Protein AF-A0A7S4DZZ2-F1 (afdb_monomer)

Nearest PDB structures (foldseek):
  4fcc-assembly1_F  TM=1.351E-01  e=4.839E+00  Escherichia coli O157:H7
  5ijz-assembly1_K  TM=1.318E-01  e=8.058E+00  Corynebacterium glutamicum ATCC 13032
  5xvv-assembly1_C  TM=1.322E-01  e=9.550E+00  Aspergillus niger

Mean predicted aligned error: 7.04 Å

Secondary structure (DSSP, 8-state):
---SS---------S-GGGSTTTTTEEEEEEEEEE-SSS-EEEEEEEEEETTTTEEE-SSS-BB--SS--THHHH--HHHHHHH---TTS--HHHHS-S--PPP--HHHHHHHHHHHHHHHHHSS-TTB---HHHHHHHSS-B-TTHHHHHHHHHTSS-B--HHHIIIIIGGGHHHHHHHHHHHTTS--SEEE-SSB--B---HHHHHHHTGGGG-TTS-SSTT--GGGGHHHHHHHHHHHGGGG-

pLDDT: mean 86.59, std 14.05, range [38.47, 98.75]

Sequence (246 aa):
LIGLFPRSITGTLSNDRQDYPWGDELKMNVLDISLPGSIPTPFQEAALFHEDTKTLIVCDSVISVRDTPPAVVAAEPRGLLSIAGKLPKDLTEEESASVDKMAINTPQNRNLGWKKTALLALFLSPSAVSKDLGEYLEKGFVWSEGWQETFKAVSSQKVVVSPLVSELVFKPQREKVKEWAARVAQWPMRRIIGAHFSIAQANSKDFLRAFSFLDNVAQPSIPGTKKDDFEVLSFISKAAFGDKGQ

Structure (mmCIF, N/CA/C/O backbone):
data_AF-A0A7S4DZZ2-F1
#
_entry.id   AF-A0A7S4DZZ2-F1
#
loop_
_atom_site.group_PDB
_atom_site.id
_atom_site.type_symbol
_atom_site.label_atom_id
_atom_site.label_alt_id
_atom_site.label_comp_id
_atom_site.label_asym_id
_atom_site.label_entity_id
_atom_site.label_seq_id
_atom_site.pdbx_PDB_ins_code
_atom_site.Cartn_x
_atom_site.Cartn_y
_atom_site.Cartn_z
_atom_site.occupancy
_atom_site.B_iso_or_equiv
_atom_site.auth_seq_id
_atom_site.auth_comp_id
_atom_site.auth_asym_id
_atom_site.auth_atom_id
_atom_site.pdbx_PDB_model_num
ATOM 1 N N . LEU A 1 1 ? -29.520 7.862 -13.339 1.00 38.47 1 LEU A N 1
ATOM 2 C CA . LEU A 1 1 ? -29.536 9.177 -12.658 1.00 38.47 1 LEU A CA 1
ATOM 3 C C . LEU A 1 1 ? -28.594 9.118 -11.461 1.00 38.47 1 LEU A C 1
ATOM 5 O O . LEU A 1 1 ? -29.018 8.817 -10.356 1.00 38.47 1 LEU A O 1
ATOM 9 N N . ILE A 1 2 ? -27.304 9.341 -11.709 1.00 43.66 2 ILE A N 1
ATOM 10 C CA . ILE A 1 2 ? -26.304 9.630 -10.678 1.00 43.66 2 ILE A CA 1
ATOM 11 C C . ILE A 1 2 ? -26.037 11.135 -10.809 1.00 43.66 2 ILE A C 1
ATOM 13 O O . ILE A 1 2 ? -25.701 11.586 -11.899 1.00 43.66 2 ILE A O 1
ATOM 17 N N . GLY A 1 3 ? -26.240 11.906 -9.737 1.00 49.84 3 GLY A N 1
ATOM 18 C CA . GLY A 1 3 ? -25.558 13.196 -9.570 1.00 49.84 3 GLY A CA 1
ATOM 19 C C . GLY A 1 3 ? -26.203 14.489 -10.089 1.00 49.84 3 GLY A C 1
ATOM 20 O O . GLY A 1 3 ? -25.457 15.423 -10.344 1.00 49.84 3 GLY A O 1
ATOM 21 N N . LEU A 1 4 ? -27.532 14.616 -10.214 1.00 48.31 4 LEU A N 1
ATOM 22 C CA . LEU A 1 4 ? -28.137 15.918 -10.581 1.00 48.31 4 LEU A CA 1
ATOM 23 C C . LEU A 1 4 ? -28.442 16.853 -9.396 1.00 48.31 4 LEU A C 1
ATOM 25 O O . LEU A 1 4 ? -28.630 18.041 -9.613 1.00 48.31 4 LEU A O 1
ATOM 29 N N . PHE A 1 5 ? -28.398 16.360 -8.155 1.00 53.78 5 PHE A N 1
ATOM 30 C CA . PHE A 1 5 ? -28.383 17.182 -6.939 1.00 53.78 5 PHE A CA 1
ATOM 31 C C . PHE A 1 5 ? -27.651 16.395 -5.844 1.00 53.78 5 PHE A C 1
ATOM 33 O O . PHE A 1 5 ? -28.207 15.391 -5.385 1.00 53.78 5 PHE A O 1
ATOM 40 N N . PRO A 1 6 ? -26.421 16.754 -5.426 1.00 53.25 6 PRO A N 1
ATOM 41 C CA . PRO A 1 6 ? -25.838 16.128 -4.249 1.00 53.25 6 PRO A CA 1
ATOM 42 C C . PRO A 1 6 ? -26.739 16.483 -3.066 1.00 53.25 6 PRO A C 1
ATOM 44 O O . PRO A 1 6 ? -26.809 17.635 -2.641 1.00 53.25 6 PRO A O 1
ATOM 47 N N . ARG A 1 7 ? -27.489 15.503 -2.553 1.00 54.97 7 ARG A N 1
ATOM 48 C CA . ARG A 1 7 ? -28.069 15.645 -1.219 1.00 54.97 7 ARG A CA 1
ATOM 49 C C . ARG A 1 7 ? -26.884 15.798 -0.279 1.00 54.97 7 ARG A C 1
ATOM 51 O O . ARG A 1 7 ? -25.998 14.947 -0.295 1.00 54.97 7 ARG A O 1
ATOM 58 N N . SER A 1 8 ? -26.859 16.886 0.485 1.00 59.25 8 SER A N 1
ATOM 59 C CA . SER A 1 8 ? -25.906 17.025 1.580 1.00 59.25 8 SER A CA 1
ATOM 60 C C . SER A 1 8 ? -26.056 15.794 2.469 1.00 59.25 8 SER A C 1
ATOM 62 O O . SER A 1 8 ? -27.124 15.566 3.038 1.00 59.25 8 SER A O 1
ATOM 64 N N . ILE A 1 9 ? -25.025 14.955 2.508 1.00 63.69 9 ILE A N 1
ATOM 65 C CA . ILE A 1 9 ? -24.932 13.888 3.494 1.00 63.69 9 ILE A CA 1
ATOM 66 C C . ILE A 1 9 ? -24.376 14.572 4.739 1.00 63.69 9 ILE A C 1
ATOM 68 O O . ILE A 1 9 ? -23.202 14.929 4.786 1.00 63.69 9 ILE A O 1
ATOM 72 N N . THR A 1 10 ? -25.247 14.842 5.708 1.00 68.00 10 THR A N 1
ATOM 73 C CA . THR A 1 10 ? -24.878 15.431 6.999 1.00 68.00 10 THR A CA 1
ATOM 74 C C . THR A 1 10 ? -24.754 14.336 8.050 1.00 68.00 10 THR A C 1
ATOM 76 O O . THR A 1 10 ? -25.655 13.505 8.161 1.00 68.00 10 THR A O 1
ATOM 79 N N . GLY A 1 11 ? -23.690 14.376 8.851 1.00 70.56 11 GLY A N 1
ATOM 80 C CA . GLY A 1 11 ? -23.465 13.461 9.973 1.00 70.56 11 GLY A CA 1
ATOM 81 C C . GLY A 1 11 ? -22.058 12.866 9.958 1.00 70.56 11 GLY A C 1
ATOM 82 O O . GLY A 1 11 ? -21.498 12.615 8.895 1.00 70.56 11 GLY A O 1
ATOM 83 N N . THR A 1 12 ? -21.499 12.644 11.145 1.00 75.00 12 THR A N 1
ATOM 84 C CA . THR A 1 12 ? -20.231 11.933 11.345 1.00 75.00 12 THR A CA 1
ATOM 85 C C . THR A 1 12 ? -20.549 10.633 12.066 1.00 75.00 12 THR A C 1
ATOM 87 O O . THR A 1 12 ? -21.218 10.666 13.095 1.00 75.00 12 THR A O 1
ATOM 90 N N . LEU A 1 13 ? -20.085 9.501 11.538 1.00 78.38 13 LEU A N 1
ATOM 91 C CA . LEU A 1 13 ? -20.171 8.225 12.245 1.00 78.38 13 LEU A CA 1
ATOM 92 C C . LEU A 1 13 ? -19.065 8.179 13.300 1.00 78.38 13 LEU A C 1
ATOM 94 O O . LEU A 1 13 ? -17.896 8.379 12.961 1.00 78.38 13 LEU A O 1
ATOM 98 N N . SER A 1 14 ? -19.408 7.923 14.562 1.00 82.44 14 SER A N 1
ATOM 99 C CA . SER A 1 14 ? -18.387 7.656 15.572 1.00 82.44 14 SER A CA 1
ATOM 100 C C . SER A 1 14 ? -17.937 6.190 15.520 1.00 82.44 14 SER A C 1
ATOM 102 O O . SER A 1 14 ? -18.406 5.379 14.719 1.00 82.44 14 SER A O 1
ATOM 104 N N . ASN A 1 15 ? -16.993 5.834 16.391 1.00 83.00 15 ASN A N 1
ATOM 105 C CA . ASN A 1 15 ? -16.593 4.442 16.583 1.00 83.00 15 ASN A CA 1
ATOM 106 C C . ASN A 1 15 ? -17.629 3.628 17.390 1.00 83.00 15 ASN A C 1
ATOM 108 O O . ASN A 1 15 ? -17.395 2.443 17.638 1.00 83.00 15 ASN A O 1
ATOM 112 N N . ASP A 1 16 ? -18.750 4.231 17.803 1.00 84.31 16 ASP A N 1
ATOM 113 C CA . ASP A 1 16 ? -19.874 3.530 18.421 1.00 84.31 16 ASP A CA 1
ATOM 114 C C . ASP A 1 16 ? -20.667 2.748 17.368 1.00 84.31 16 ASP A C 1
ATOM 116 O O . ASP A 1 16 ? -21.072 3.275 16.336 1.00 84.31 16 ASP A O 1
ATOM 120 N N . ARG A 1 17 ? -20.910 1.467 17.647 1.00 83.62 17 ARG A N 1
ATOM 121 C CA . ARG A 1 17 ? -21.698 0.576 16.789 1.00 83.62 17 ARG A CA 1
ATOM 122 C C . ARG A 1 17 ? -23.142 1.016 16.615 1.00 83.62 17 ARG A C 1
ATOM 124 O O . ARG A 1 17 ? -23.740 0.671 15.603 1.00 83.62 17 ARG A O 1
ATOM 131 N N . GLN A 1 18 ? -23.689 1.754 17.576 1.00 85.25 18 GLN A N 1
ATOM 132 C CA . GLN A 1 18 ? -25.065 2.242 17.510 1.00 85.25 18 GLN A CA 1
ATOM 133 C C . GLN A 1 18 ? -25.245 3.362 16.476 1.00 85.25 18 GLN A C 1
ATOM 135 O O . GLN A 1 18 ? -26.370 3.623 16.056 1.00 85.25 18 GLN A O 1
ATOM 140 N N . ASP A 1 19 ? -24.152 3.979 16.015 1.00 83.75 19 ASP A N 1
ATOM 141 C CA . ASP A 1 19 ? -24.210 5.098 15.072 1.00 83.75 19 ASP A CA 1
ATOM 142 C C . ASP A 1 19 ? -24.437 4.665 13.620 1.00 83.75 19 ASP A C 1
ATOM 144 O O . ASP A 1 19 ? -24.713 5.511 12.767 1.00 83.75 19 ASP A O 1
ATOM 148 N N . TYR A 1 20 ? -24.313 3.372 13.301 1.00 84.56 20 TYR A N 1
ATOM 149 C CA . TYR A 1 20 ? -24.440 2.883 11.931 1.00 84.56 20 TYR A CA 1
ATOM 150 C C . TYR A 1 20 ? -25.390 1.686 11.804 1.00 84.56 20 TYR A C 1
ATOM 152 O O . TYR A 1 20 ? -25.341 0.758 12.610 1.00 84.56 20 TYR A O 1
ATOM 160 N N . PRO A 1 21 ? -26.225 1.646 10.743 1.00 86.75 21 PRO A N 1
ATOM 161 C CA . PRO A 1 21 ? -27.274 0.634 10.589 1.00 86.75 21 PRO A CA 1
ATOM 162 C C . PRO A 1 21 ? -26.737 -0.787 10.342 1.00 86.75 21 PRO A C 1
ATOM 164 O O . PRO A 1 21 ? -27.511 -1.733 10.320 1.00 86.75 21 PRO A O 1
ATOM 167 N N . TRP A 1 22 ? -25.422 -0.940 10.161 1.00 89.88 22 TRP A N 1
ATOM 168 C CA . TRP A 1 22 ? -24.712 -2.216 10.009 1.00 89.88 22 TRP A CA 1
ATOM 169 C C . TRP A 1 22 ? -23.886 -2.601 11.256 1.00 89.88 22 TRP A C 1
ATOM 171 O O . TRP A 1 22 ? -22.957 -3.406 11.159 1.00 89.88 22 TRP A O 1
ATOM 181 N N . GLY A 1 23 ? -24.189 -2.011 12.422 1.00 90.44 23 GLY A N 1
ATOM 182 C CA . GLY A 1 23 ? -23.476 -2.207 13.696 1.00 90.44 23 GLY A CA 1
ATOM 183 C C . GLY A 1 23 ? -23.391 -3.649 14.187 1.00 90.44 23 GLY A C 1
ATOM 184 O O . GLY A 1 23 ? -22.397 -4.034 14.815 1.00 90.44 23 GLY A O 1
ATOM 185 N N . ASP A 1 24 ? -24.404 -4.443 13.845 1.00 90.19 24 ASP A N 1
ATOM 186 C CA . ASP A 1 24 ? -24.507 -5.853 14.217 1.00 90.19 24 ASP A CA 1
ATOM 187 C C . ASP A 1 24 ? -23.584 -6.758 13.379 1.00 90.19 24 ASP A C 1
ATOM 189 O O . ASP A 1 24 ? -23.159 -7.809 13.852 1.00 90.19 24 ASP A O 1
ATOM 193 N N . GLU A 1 25 ? -23.208 -6.338 12.164 1.00 91.69 25 GLU A N 1
ATOM 194 C CA . GLU A 1 25 ? -22.427 -7.156 11.217 1.00 91.69 25 GLU A CA 1
ATOM 195 C C . GLU A 1 25 ? -20.960 -6.712 11.104 1.00 91.69 25 GLU A C 1
ATOM 197 O O . GLU A 1 25 ? -20.032 -7.529 11.010 1.00 91.69 25 GLU A O 1
ATOM 202 N N . LEU A 1 26 ? -20.729 -5.398 11.108 1.00 94.00 26 LEU A N 1
ATOM 203 C CA . LEU A 1 26 ? -19.421 -4.791 10.891 1.00 94.00 26 LEU A CA 1
ATOM 204 C C . LEU A 1 26 ? -18.971 -4.074 12.168 1.00 94.00 26 LEU A C 1
ATOM 206 O O . LEU A 1 26 ? -19.728 -3.323 12.773 1.00 94.00 26 LEU A O 1
ATOM 210 N N . LYS A 1 27 ? -17.725 -4.270 12.618 1.00 94.75 27 LYS A N 1
ATOM 211 C CA . LYS A 1 27 ? -17.089 -3.275 13.510 1.00 94.75 27 LYS A CA 1
ATOM 212 C C . LYS A 1 27 ? -16.447 -2.187 12.666 1.00 94.75 27 LYS A C 1
ATOM 214 O O . LYS A 1 27 ? -15.997 -2.469 11.560 1.00 94.75 27 LYS A O 1
ATOM 219 N N . MET A 1 28 ? -16.321 -0.993 13.230 1.00 94.88 28 MET A N 1
ATOM 220 C CA . MET A 1 28 ? -15.579 0.107 12.631 1.00 94.88 28 MET A CA 1
ATOM 221 C C . MET A 1 28 ? -14.561 0.687 13.616 1.00 94.88 28 MET A C 1
ATOM 223 O O . MET A 1 28 ? -14.808 0.751 14.821 1.00 94.88 28 MET A O 1
ATOM 227 N N . ASN A 1 29 ? -13.410 1.112 13.100 1.00 94.88 29 ASN A N 1
ATOM 228 C CA . ASN A 1 29 ? -12.490 1.990 13.809 1.00 94.88 29 ASN A CA 1
ATOM 229 C C . ASN A 1 29 ? -11.881 3.001 12.835 1.00 94.88 29 ASN A C 1
ATOM 231 O O . ASN A 1 29 ? -11.179 2.618 11.896 1.00 94.88 29 ASN A O 1
ATOM 235 N N . VAL A 1 30 ? -12.132 4.282 13.072 1.00 94.00 30 VAL A N 1
ATOM 236 C CA . VAL A 1 30 ? -11.615 5.381 12.257 1.00 94.00 30 VAL A CA 1
ATOM 237 C C . VAL A 1 30 ? -10.327 5.928 12.871 1.00 94.00 30 VAL A C 1
ATOM 239 O O . VAL A 1 30 ? -10.265 6.226 14.067 1.00 94.00 30 VAL A O 1
ATOM 242 N N . LEU A 1 31 ? -9.296 6.049 12.041 1.00 95.25 31 LEU A N 1
ATOM 243 C CA . LEU A 1 31 ? -8.125 6.877 12.284 1.00 95.25 31 LEU A CA 1
ATOM 244 C C . LEU A 1 31 ? -8.446 8.276 11.773 1.00 95.25 31 LEU A C 1
ATOM 246 O O . LEU A 1 31 ? -8.682 8.448 10.582 1.00 95.25 31 LEU A O 1
ATOM 250 N N . ASP A 1 32 ? -8.415 9.257 12.666 1.00 92.88 32 ASP A N 1
ATOM 251 C CA . ASP A 1 32 ? -8.542 10.669 12.317 1.00 92.88 32 ASP A CA 1
ATOM 252 C C . ASP A 1 32 ? -7.269 11.401 12.746 1.00 92.88 32 ASP A C 1
ATOM 254 O O . ASP A 1 32 ? -6.898 11.424 13.929 1.00 92.88 32 ASP A O 1
ATOM 258 N N . ILE A 1 33 ? -6.550 11.935 11.763 1.00 92.69 33 ILE A N 1
ATOM 259 C CA . ILE A 1 33 ? -5.299 12.656 11.967 1.00 92.69 33 ILE A CA 1
ATOM 260 C C . ILE A 1 33 ? -5.282 13.930 11.128 1.00 92.69 33 ILE A C 1
ATOM 262 O O . ILE A 1 33 ? -5.864 14.018 10.052 1.00 92.69 33 ILE A O 1
ATOM 266 N N . SER A 1 34 ? -4.555 14.933 11.609 1.00 91.31 34 SER A N 1
ATOM 267 C CA . SER A 1 34 ? -4.292 16.157 10.855 1.00 91.31 34 SER A CA 1
ATOM 268 C C . SER A 1 34 ? -2.826 16.174 10.471 1.00 91.31 34 SER A C 1
ATOM 270 O O . SER A 1 34 ? -1.958 16.208 11.345 1.00 91.31 34 SER A O 1
ATOM 272 N N . LEU A 1 35 ? -2.537 16.114 9.177 1.00 87.12 35 LEU A N 1
ATOM 273 C CA . LEU A 1 35 ? -1.169 16.182 8.688 1.00 87.12 35 LEU A CA 1
ATOM 274 C C . LEU A 1 35 ? -0.558 17.545 9.049 1.00 87.12 35 LEU A C 1
ATOM 276 O O . LEU A 1 35 ? -1.266 18.560 9.003 1.00 87.12 35 LEU A O 1
ATOM 280 N N . PRO A 1 36 ? 0.723 17.576 9.463 1.00 80.25 36 PRO A N 1
ATOM 281 C CA . PRO A 1 36 ? 1.408 18.826 9.773 1.00 80.25 36 PRO A CA 1
ATOM 282 C C . PRO A 1 36 ? 1.553 19.704 8.517 1.00 80.25 36 PRO A C 1
ATOM 284 O O . PRO A 1 36 ? 1.197 19.299 7.418 1.00 80.25 36 PRO A O 1
ATOM 287 N N . GLY A 1 37 ? 2.064 20.924 8.673 1.00 76.00 37 GLY A N 1
ATOM 288 C CA . GLY A 1 37 ? 2.264 21.873 7.572 1.00 76.00 37 GLY A CA 1
ATOM 289 C C . GLY A 1 37 ? 1.666 23.245 7.874 1.00 76.00 37 GLY A C 1
ATOM 290 O O . GLY A 1 37 ? 1.097 23.465 8.944 1.00 76.00 37 GLY A O 1
ATOM 291 N N . SER A 1 38 ? 1.814 24.185 6.937 1.00 70.44 38 SER A N 1
ATOM 292 C CA . SER A 1 38 ? 1.268 25.545 7.078 1.00 70.44 38 SER A CA 1
ATOM 293 C C . SER A 1 38 ? -0.262 25.566 7.118 1.00 70.44 38 SER A C 1
ATOM 295 O O . SER A 1 38 ? -0.842 26.455 7.735 1.00 70.44 38 SER A O 1
ATOM 297 N N . ILE A 1 39 ? -0.907 24.581 6.487 1.00 70.00 39 ILE A N 1
ATOM 298 C CA . ILE A 1 39 ? -2.353 24.365 6.530 1.00 70.00 39 ILE A CA 1
ATOM 299 C C . ILE A 1 39 ? -2.583 22.914 6.973 1.00 70.00 39 ILE A C 1
ATOM 301 O O . ILE A 1 39 ? -2.258 22.000 6.209 1.00 70.00 39 ILE A O 1
ATOM 305 N N . PRO A 1 40 ? -3.115 22.679 8.188 1.00 76.31 40 PRO A N 1
ATOM 306 C CA . PRO A 1 40 ? -3.454 21.337 8.640 1.00 76.31 40 PRO A CA 1
ATOM 307 C C . PRO A 1 40 ? -4.417 20.669 7.661 1.00 76.31 40 PRO A C 1
ATOM 309 O O . PRO A 1 40 ? -5.507 21.182 7.405 1.00 76.31 40 PRO A O 1
ATOM 312 N N . THR A 1 41 ? -4.007 19.529 7.109 1.00 82.81 41 THR A N 1
ATOM 313 C CA . THR A 1 41 ? -4.816 18.775 6.145 1.00 82.81 41 THR A CA 1
ATOM 314 C C . THR A 1 41 ? -5.364 17.528 6.831 1.00 82.81 41 THR A C 1
ATOM 316 O O . THR A 1 41 ? -4.568 16.726 7.326 1.00 82.81 41 THR A O 1
ATOM 319 N N . PRO A 1 42 ? -6.692 17.350 6.926 1.00 88.81 42 PRO A N 1
ATOM 320 C CA . PRO A 1 42 ? -7.259 16.155 7.532 1.00 88.81 42 PRO A CA 1
ATOM 321 C C . PRO A 1 42 ? -6.968 14.928 6.664 1.00 88.81 42 PRO A C 1
ATOM 323 O O . PRO A 1 42 ? -7.068 14.978 5.438 1.00 88.81 42 PRO A O 1
ATOM 326 N N . PHE A 1 43 ? -6.637 13.821 7.317 1.00 91.94 43 PHE A N 1
ATOM 327 C CA . PHE A 1 43 ? -6.586 12.497 6.717 1.00 91.94 43 PHE A CA 1
ATOM 328 C C . PHE A 1 43 ? -7.398 11.544 7.589 1.00 91.94 43 PHE A C 1
ATOM 330 O O . PHE A 1 43 ? -7.234 11.512 8.813 1.00 91.94 43 PHE A O 1
ATOM 337 N N . GLN A 1 44 ? -8.256 10.758 6.946 1.00 92.88 44 GLN A N 1
ATOM 338 C CA . GLN A 1 44 ? -9.088 9.769 7.611 1.00 92.88 44 GLN A CA 1
ATOM 339 C C . GLN A 1 44 ? -8.922 8.405 6.951 1.00 92.88 44 GLN A C 1
ATOM 341 O O . GLN A 1 44 ? -8.932 8.289 5.729 1.00 92.88 44 GLN A O 1
ATOM 346 N N . GLU A 1 45 ? -8.814 7.373 7.779 1.00 94.69 45 GLU A N 1
ATOM 347 C CA . GLU A 1 45 ? -8.798 5.974 7.356 1.00 94.69 45 GLU A CA 1
ATOM 348 C C . GLU A 1 45 ? -9.830 5.212 8.184 1.00 94.69 45 GLU A C 1
ATOM 350 O O . GLU A 1 45 ? -9.815 5.265 9.414 1.00 94.69 45 GLU A O 1
ATOM 355 N N . ALA A 1 46 ? -10.712 4.471 7.519 1.00 94.00 46 ALA A N 1
ATOM 356 C CA . ALA A 1 46 ? -11.686 3.619 8.183 1.00 94.00 46 ALA A CA 1
ATOM 357 C C . ALA A 1 46 ? -11.274 2.151 8.052 1.00 94.00 46 ALA A C 1
ATOM 359 O O . ALA A 1 46 ? -11.133 1.628 6.948 1.00 94.00 46 ALA A O 1
ATOM 360 N N . ALA A 1 47 ? -11.137 1.470 9.187 1.00 97.00 47 ALA A N 1
ATOM 361 C CA . ALA A 1 47 ? -11.055 0.020 9.234 1.00 97.00 47 ALA A CA 1
ATOM 362 C C . ALA A 1 47 ? -12.438 -0.551 9.554 1.00 97.00 47 ALA A C 1
ATOM 364 O O . ALA A 1 47 ? -13.003 -0.257 10.609 1.00 97.00 47 ALA A O 1
ATOM 365 N N . LEU A 1 48 ? -12.961 -1.388 8.664 1.00 97.06 48 LEU A N 1
ATOM 366 C CA . LEU A 1 48 ? -14.209 -2.122 8.841 1.00 97.06 48 LEU A CA 1
ATOM 367 C C . LEU A 1 48 ? -13.906 -3.608 9.012 1.00 97.06 48 LEU A C 1
ATOM 369 O O . LEU A 1 48 ? -13.111 -4.176 8.269 1.00 97.06 48 LEU A O 1
ATOM 373 N N . PHE A 1 49 ? -14.546 -4.269 9.967 1.00 97.69 49 PHE A N 1
ATOM 374 C CA . PHE A 1 49 ? -14.339 -5.692 10.210 1.00 97.69 49 PHE A CA 1
ATOM 375 C C . PHE A 1 49 ? -15.640 -6.462 10.168 1.00 97.69 49 PHE A C 1
ATOM 377 O O . PHE A 1 49 ? -16.478 -6.321 11.055 1.00 97.69 49 PHE A O 1
ATOM 384 N N . HIS A 1 50 ? -15.756 -7.325 9.166 1.00 97.75 50 HIS A N 1
ATOM 385 C CA . HIS A 1 50 ? -16.862 -8.257 9.039 1.00 97.75 50 HIS A CA 1
ATOM 386 C C . HIS A 1 50 ? -16.616 -9.483 9.913 1.00 97.75 50 HIS A C 1
ATOM 388 O O . HIS A 1 50 ? -15.651 -10.234 9.69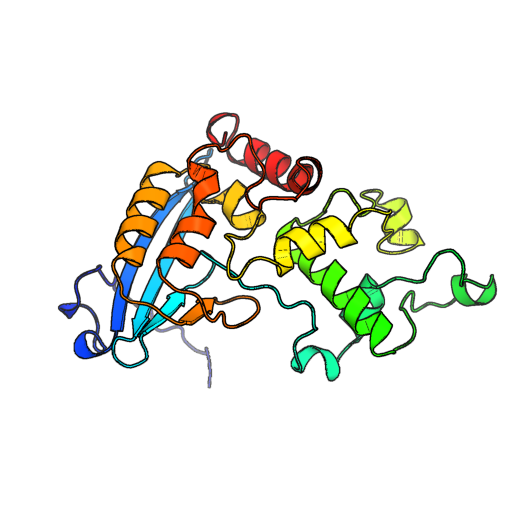7 1.00 97.75 50 HIS A O 1
ATOM 394 N N . GLU A 1 51 ? -17.470 -9.664 10.922 1.00 95.12 51 GLU A N 1
ATOM 395 C CA . GLU A 1 51 ? -17.246 -10.647 11.976 1.00 95.12 51 GLU A CA 1
ATOM 396 C C . GLU A 1 51 ? -17.314 -12.086 11.471 1.00 95.12 51 GLU A C 1
ATOM 398 O O . GLU A 1 51 ? -16.432 -12.879 11.809 1.00 95.12 51 GLU A O 1
ATOM 403 N N . ASP A 1 52 ? -18.296 -12.424 10.641 1.00 96.44 52 ASP A N 1
ATOM 404 C CA . ASP A 1 52 ? -18.540 -13.807 10.222 1.00 96.44 52 ASP A CA 1
ATOM 405 C C . ASP A 1 52 ? -17.429 -14.332 9.320 1.00 96.44 52 ASP A C 1
ATOM 407 O O . ASP A 1 52 ? -16.871 -15.410 9.540 1.00 96.44 52 ASP A O 1
ATOM 411 N N . THR A 1 53 ? -17.018 -13.525 8.339 1.00 97.44 53 THR A N 1
ATOM 412 C CA . THR A 1 53 ? -15.945 -13.905 7.408 1.00 97.44 53 THR A CA 1
ATOM 413 C C . THR A 1 53 ? -14.556 -13.546 7.922 1.00 97.44 53 THR A C 1
ATOM 415 O O . THR A 1 53 ? -13.575 -13.726 7.194 1.00 97.44 53 THR A O 1
ATOM 418 N N . LYS A 1 54 ? -14.447 -12.984 9.135 1.00 98.19 54 LYS A N 1
ATOM 419 C CA . LYS A 1 54 ? -13.183 -12.540 9.745 1.00 98.19 54 LYS A CA 1
ATOM 420 C C . LYS A 1 54 ? -12.352 -11.682 8.783 1.00 98.19 54 LYS A C 1
ATOM 422 O O . LYS A 1 54 ? -11.153 -11.910 8.598 1.00 98.19 54 LYS A O 1
ATOM 427 N N . THR A 1 55 ? -13.013 -10.751 8.100 1.00 98.62 55 THR A N 1
ATOM 428 C CA . THR A 1 55 ? -12.415 -9.955 7.021 1.00 98.62 55 THR A CA 1
ATOM 429 C C . THR A 1 55 ? -12.262 -8.512 7.457 1.00 98.62 55 THR A C 1
ATOM 431 O O . THR A 1 55 ? -13.248 -7.867 7.794 1.00 98.62 55 THR A O 1
ATOM 434 N N . LEU A 1 56 ? -11.025 -8.026 7.426 1.00 98.75 56 LEU A N 1
ATOM 435 C CA . LEU A 1 56 ? -10.715 -6.612 7.549 1.00 98.75 56 LEU A CA 1
ATOM 436 C C . LEU A 1 56 ? -10.836 -5.960 6.166 1.00 9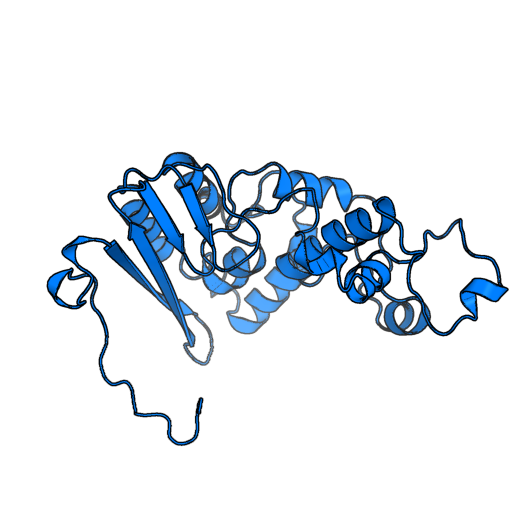8.75 56 LEU A C 1
ATOM 438 O O . LEU A 1 56 ? -10.277 -6.465 5.192 1.00 98.75 56 LEU A O 1
ATOM 442 N N . ILE A 1 57 ? -11.553 -4.850 6.097 1.00 98.44 57 ILE A N 1
ATOM 443 C CA . ILE A 1 57 ? -11.662 -3.973 4.938 1.00 98.44 57 ILE A CA 1
ATOM 444 C C . ILE A 1 57 ? -11.072 -2.629 5.357 1.00 98.44 57 ILE A C 1
ATOM 446 O O . ILE A 1 57 ? -11.424 -2.096 6.408 1.00 98.44 57 ILE A O 1
ATOM 450 N N . VAL A 1 58 ? -10.151 -2.120 4.559 1.00 97.62 58 VAL A N 1
ATOM 451 C CA . VAL A 1 58 ? -9.420 -0.873 4.789 1.00 97.62 58 VAL A CA 1
ATOM 452 C C . VAL A 1 58 ? -9.345 -0.093 3.485 1.00 97.62 58 VAL A C 1
ATOM 454 O O . VAL A 1 58 ? -9.515 -0.676 2.411 1.00 97.62 58 VAL A O 1
ATOM 457 N N . CYS A 1 59 ? -9.092 1.209 3.567 1.00 92.31 59 CYS A N 1
ATOM 458 C CA . CYS A 1 59 ? -8.867 2.015 2.375 1.00 92.31 59 CYS A CA 1
ATOM 459 C C . CYS A 1 59 ? -7.391 1.906 1.983 1.00 92.31 59 CYS A C 1
ATOM 461 O O . CYS A 1 59 ? -7.009 0.976 1.263 1.00 92.31 59 CYS A O 1
ATOM 463 N N . ASP A 1 60 ? -6.554 2.780 2.538 1.00 91.56 60 ASP A N 1
ATOM 464 C CA . ASP A 1 60 ? -5.183 2.995 2.072 1.00 91.56 60 ASP A CA 1
ATOM 465 C C . ASP A 1 60 ? -4.136 2.517 3.083 1.00 91.56 60 ASP A C 1
ATOM 467 O O . ASP A 1 60 ? -2.935 2.523 2.794 1.00 91.56 60 ASP A O 1
ATOM 471 N N . SER A 1 61 ? -4.573 2.078 4.269 1.00 95.94 61 SER A N 1
ATOM 472 C CA . SER A 1 61 ? -3.659 1.723 5.354 1.00 95.94 61 SER A CA 1
ATOM 473 C C . SER A 1 61 ? -2.740 0.559 5.023 1.00 95.94 61 SER A C 1
ATOM 475 O O . SER A 1 61 ? -1.565 0.621 5.367 1.00 95.94 61 SER A O 1
ATOM 477 N N . VAL A 1 62 ? -3.227 -0.484 4.347 1.00 98.06 62 VAL A N 1
ATOM 478 C CA . VAL A 1 62 ? -2.380 -1.576 3.861 1.00 98.06 62 VAL A CA 1
ATOM 479 C C . VAL A 1 62 ? -2.800 -2.060 2.480 1.00 98.06 62 VAL A C 1
ATOM 481 O O . VAL A 1 62 ? -3.971 -2.050 2.111 1.00 98.06 62 VAL A O 1
ATOM 484 N N . ILE A 1 63 ? -1.821 -2.560 1.736 1.00 97.81 63 ILE A N 1
ATOM 485 C CA . ILE A 1 63 ? -1.973 -3.094 0.384 1.00 97.81 63 ILE A CA 1
ATOM 486 C C . ILE A 1 63 ? -1.326 -4.475 0.269 1.00 97.81 63 ILE A C 1
ATOM 488 O O . ILE A 1 63 ? -0.438 -4.829 1.045 1.00 97.81 63 ILE A O 1
ATOM 492 N N . SER A 1 64 ? -1.734 -5.243 -0.743 1.00 97.44 64 SER A N 1
ATOM 493 C CA . SER A 1 64 ? -1.120 -6.529 -1.092 1.00 97.44 64 SER A CA 1
ATOM 494 C C . SER A 1 64 ? -0.825 -6.595 -2.583 1.00 97.44 64 SER A C 1
ATOM 496 O O . SER A 1 64 ? -1.731 -6.734 -3.409 1.00 97.44 64 SER A O 1
ATOM 498 N N . VAL A 1 65 ? 0.454 -6.477 -2.935 1.00 96.81 65 VAL A N 1
ATOM 499 C CA . VAL A 1 65 ? 0.911 -6.450 -4.328 1.00 96.81 65 VAL A CA 1
ATOM 500 C C . VAL A 1 65 ? 1.188 -7.873 -4.801 1.00 96.81 65 VAL A C 1
ATOM 502 O O . VAL A 1 65 ? 2.022 -8.578 -4.239 1.00 96.81 65 VAL A O 1
ATOM 505 N N . ARG A 1 66 ? 0.496 -8.305 -5.858 1.00 94.44 66 ARG A N 1
ATOM 506 C CA . ARG A 1 66 ? 0.733 -9.607 -6.496 1.00 94.44 66 ARG A CA 1
ATOM 5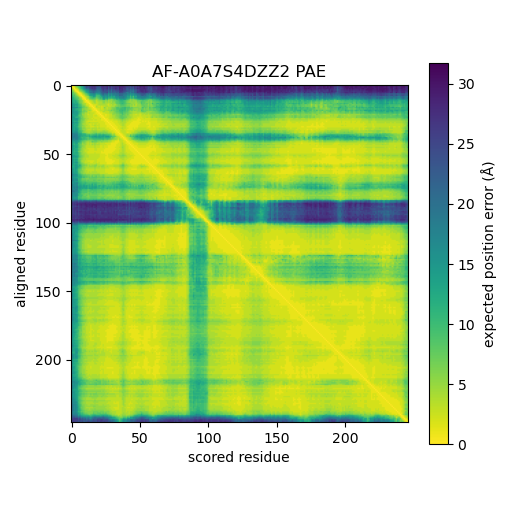07 C C . ARG A 1 66 ? 1.819 -9.495 -7.558 1.00 94.44 66 ARG A C 1
ATOM 509 O O . ARG A 1 66 ? 1.947 -8.474 -8.225 1.00 94.44 66 ARG A O 1
ATOM 516 N N . ASP A 1 67 ? 2.553 -10.585 -7.760 1.00 93.19 67 ASP A N 1
ATOM 517 C CA . ASP A 1 67 ? 3.576 -10.693 -8.810 1.00 93.19 67 ASP A CA 1
ATOM 518 C C . ASP A 1 67 ? 2.974 -10.733 -10.231 1.00 93.19 67 ASP A C 1
ATOM 520 O O . ASP A 1 67 ? 3.658 -10.504 -11.231 1.00 93.19 67 ASP A O 1
ATOM 524 N N . THR A 1 68 ? 1.670 -10.998 -10.332 1.00 91.75 68 THR A N 1
ATOM 525 C CA . THR A 1 68 ? 0.918 -11.053 -11.585 1.00 91.75 68 THR A CA 1
ATOM 526 C C . THR A 1 68 ? -0.023 -9.855 -11.741 1.00 91.75 68 THR A C 1
ATOM 528 O O . THR A 1 68 ? -0.614 -9.410 -10.752 1.00 91.75 68 THR A O 1
ATOM 531 N N . PRO A 1 69 ? -0.198 -9.340 -12.975 1.00 92.00 69 PRO A N 1
ATOM 532 C CA . PRO A 1 69 ? -1.175 -8.292 -13.247 1.00 92.00 69 PRO A CA 1
ATOM 533 C C . PRO A 1 69 ? -2.605 -8.753 -12.927 1.00 92.00 69 PRO A C 1
ATOM 535 O O . PRO A 1 69 ? -2.920 -9.932 -13.122 1.00 92.00 69 PRO A O 1
ATOM 538 N N . PRO A 1 70 ? -3.501 -7.841 -12.503 1.00 89.25 70 PRO A N 1
ATOM 539 C CA . PRO A 1 70 ? -4.914 -8.165 -12.344 1.00 89.25 70 PRO A CA 1
ATOM 540 C C . PRO A 1 70 ? -5.565 -8.506 -13.694 1.00 89.25 70 PRO A C 1
ATOM 542 O O . PRO A 1 70 ? -5.114 -8.078 -14.751 1.00 89.25 70 PRO A O 1
ATOM 545 N N . ALA A 1 71 ? -6.670 -9.251 -13.689 1.00 87.94 71 ALA A N 1
ATOM 546 C CA . ALA A 1 71 ? -7.323 -9.655 -14.939 1.00 87.94 71 ALA A CA 1
ATOM 547 C C . ALA A 1 71 ? -7.821 -8.457 -15.778 1.00 87.94 71 AL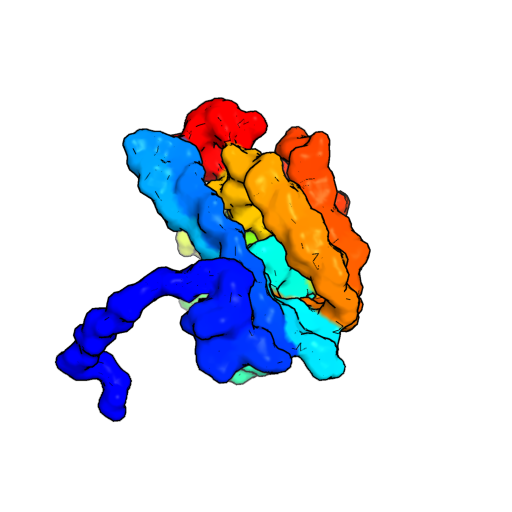A A C 1
ATOM 549 O O . ALA A 1 71 ? -7.797 -8.515 -17.003 1.00 87.94 71 ALA A O 1
ATOM 550 N N . VAL A 1 72 ? -8.216 -7.351 -15.132 1.00 84.31 72 VA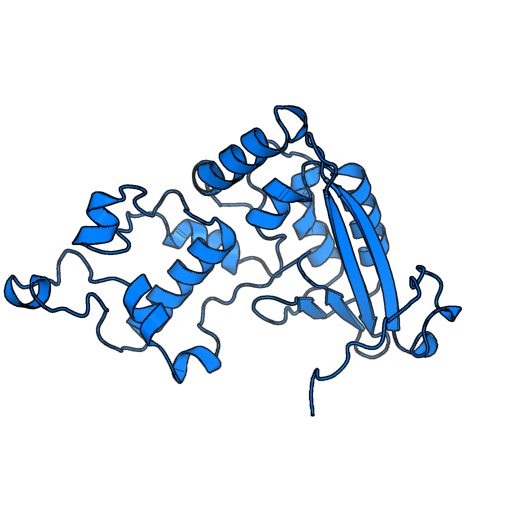L A N 1
ATOM 551 C CA . VAL A 1 72 ? -8.771 -6.165 -15.811 1.00 84.31 72 VAL A CA 1
ATOM 552 C C . VAL A 1 72 ? -7.788 -5.509 -16.788 1.00 84.31 72 VAL A C 1
ATOM 554 O O . VAL A 1 72 ? -8.194 -5.051 -17.851 1.00 84.31 72 VAL A O 1
ATOM 557 N N . VAL A 1 73 ? -6.483 -5.533 -16.494 1.00 83.06 73 VAL A N 1
ATOM 558 C CA . VAL A 1 73 ? -5.458 -4.945 -17.379 1.00 83.06 73 VAL A CA 1
ATOM 559 C C . VAL A 1 73 ? -5.125 -5.840 -18.577 1.00 83.06 73 VAL A C 1
ATOM 561 O O . VAL A 1 73 ? -4.385 -5.425 -19.465 1.00 83.06 73 VAL A O 1
ATOM 564 N N . ALA A 1 74 ? -5.664 -7.064 -18.634 1.00 81.38 74 ALA A N 1
ATOM 565 C CA . ALA A 1 74 ? -5.540 -7.913 -19.816 1.00 81.38 74 ALA A CA 1
ATOM 566 C C . ALA A 1 74 ? -6.422 -7.423 -20.977 1.00 81.38 74 ALA A C 1
ATOM 568 O O . ALA A 1 74 ? -6.042 -7.622 -22.128 1.00 81.38 74 ALA A O 1
ATOM 569 N N . ALA A 1 75 ? -7.559 -6.780 -20.680 1.00 84.56 75 ALA A N 1
ATOM 570 C CA . ALA A 1 75 ? -8.457 -6.230 -21.695 1.00 84.56 75 ALA A CA 1
ATOM 571 C C . ALA A 1 75 ? -7.854 -4.994 -22.386 1.00 84.56 75 ALA A C 1
ATOM 573 O O . ALA A 1 75 ? -7.950 -4.870 -23.600 1.00 84.56 75 ALA A O 1
ATOM 574 N N . GLU A 1 76 ? -7.170 -4.130 -21.628 1.00 87.00 76 GLU A N 1
ATOM 575 C CA . GLU A 1 76 ? -6.557 -2.890 -22.123 1.00 87.00 76 GLU A CA 1
ATOM 576 C C . GLU A 1 76 ? -5.099 -2.759 -21.632 1.00 87.00 76 GLU A C 1
ATOM 578 O O . GLU A 1 76 ? -4.817 -2.064 -20.652 1.00 87.00 76 GLU A O 1
ATOM 583 N N . PRO A 1 77 ? -4.132 -3.432 -22.288 1.00 87.88 77 PRO A N 1
ATOM 584 C CA . PRO A 1 77 ? -2.755 -3.516 -21.799 1.00 87.88 77 PRO A CA 1
ATOM 585 C C 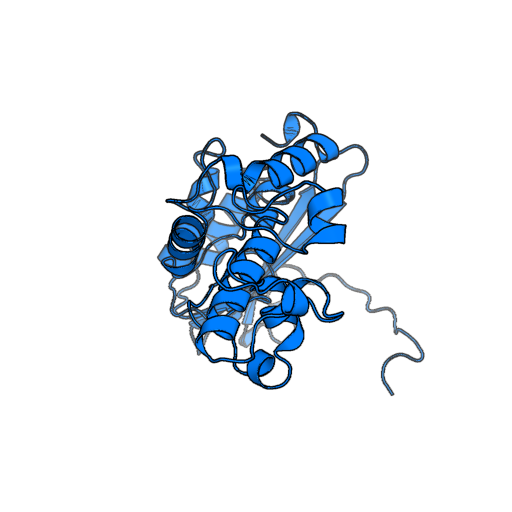. PRO A 1 77 ? -1.884 -2.306 -22.158 1.00 87.88 77 PRO A C 1
ATOM 587 O O . PRO A 1 77 ? -0.730 -2.258 -21.736 1.00 87.88 77 PRO A O 1
ATOM 590 N N . ARG A 1 78 ? -2.394 -1.331 -22.927 1.00 87.69 78 ARG A N 1
ATOM 591 C CA . ARG A 1 78 ? -1.606 -0.205 -23.471 1.00 87.69 78 ARG A CA 1
ATOM 592 C C . ARG A 1 78 ? -0.779 0.524 -22.410 1.00 87.69 78 ARG A C 1
ATOM 594 O O . ARG A 1 78 ? 0.414 0.728 -22.607 1.00 87.69 78 ARG A O 1
ATOM 601 N N . GLY A 1 79 ? -1.382 0.843 -21.262 1.00 86.31 79 GLY A N 1
ATOM 602 C CA . GLY A 1 79 ? -0.673 1.505 -20.160 1.00 86.31 79 GLY A CA 1
ATOM 603 C C . GLY A 1 79 ? 0.513 0.684 -19.644 1.00 86.31 79 GLY A C 1
ATOM 604 O O . GLY A 1 79 ? 1.612 1.210 -19.488 1.00 86.31 79 GLY A O 1
ATOM 605 N N . LEU A 1 80 ? 0.326 -0.630 -19.472 1.00 89.38 80 LEU A N 1
ATOM 606 C CA . LEU A 1 80 ? 1.407 -1.524 -19.054 1.00 89.38 80 LEU A CA 1
ATOM 607 C C . LEU A 1 80 ? 2.503 -1.625 -20.111 1.00 89.38 80 LEU A C 1
ATOM 609 O O . LEU A 1 80 ? 3.674 -1.635 -19.757 1.00 89.38 80 LEU A O 1
ATOM 613 N N . LEU A 1 81 ? 2.146 -1.698 -21.393 1.00 87.75 81 LEU A N 1
ATOM 614 C CA . LEU A 1 81 ? 3.119 -1.819 -22.483 1.00 87.75 81 LEU A CA 1
ATOM 615 C C . LEU A 1 81 ? 3.937 -0.537 -22.681 1.00 87.75 81 LEU A C 1
ATOM 617 O O . LEU A 1 81 ? 5.109 -0.628 -23.036 1.00 87.75 81 LEU A O 1
ATOM 621 N N . SER A 1 82 ? 3.353 0.630 -22.400 1.00 83.75 82 SER A N 1
ATOM 622 C CA . SER A 1 82 ? 4.076 1.906 -22.345 1.00 83.75 82 SER A CA 1
ATOM 623 C C . SER A 1 82 ? 5.095 1.928 -21.199 1.00 83.75 82 SER A C 1
ATOM 625 O O . SER A 1 82 ? 6.259 2.265 -21.396 1.00 83.75 82 SER A O 1
ATOM 627 N N . ILE A 1 83 ? 4.698 1.468 -20.008 1.00 87.00 83 ILE A N 1
ATOM 628 C CA . ILE A 1 83 ? 5.571 1.442 -18.822 1.00 87.00 83 ILE A CA 1
ATOM 629 C C . ILE A 1 83 ? 6.622 0.320 -18.889 1.00 87.00 83 ILE A C 1
ATOM 631 O O . ILE A 1 83 ? 7.725 0.465 -18.356 1.00 87.00 83 ILE A O 1
ATOM 635 N N . ALA A 1 84 ? 6.311 -0.801 -19.546 1.00 84.69 84 ALA A N 1
ATOM 636 C CA . ALA A 1 84 ? 7.258 -1.890 -19.773 1.00 84.69 84 ALA A CA 1
ATOM 637 C C . ALA A 1 84 ? 8.516 -1.389 -20.502 1.00 84.69 84 ALA A C 1
ATOM 639 O O . ALA A 1 84 ? 9.620 -1.829 -20.155 1.00 84.69 84 ALA A O 1
ATOM 640 N N . GLY A 1 85 ? 8.338 -0.424 -21.417 1.00 68.00 85 GLY A N 1
ATOM 641 C CA . GLY A 1 85 ? 9.372 0.133 -22.286 1.00 68.00 85 GLY A CA 1
ATOM 642 C C . GLY A 1 85 ? 9.872 -0.876 -23.325 1.00 68.00 85 GLY A C 1
ATOM 643 O O . GLY A 1 85 ? 9.508 -2.053 -23.298 1.00 68.00 85 GLY A O 1
ATOM 644 N N . LYS A 1 86 ? 10.739 -0.430 -24.237 1.00 60.34 86 LYS A N 1
ATOM 645 C CA . LYS A 1 86 ? 11.532 -1.322 -25.098 1.00 60.34 86 LYS A CA 1
ATOM 646 C C . LYS A 1 86 ? 12.866 -1.625 -24.395 1.00 60.34 86 LYS A C 1
ATOM 648 O O . LYS A 1 86 ? 13.463 -0.725 -23.805 1.00 60.34 86 LYS A O 1
ATOM 653 N N . LEU A 1 87 ? 13.318 -2.885 -24.384 1.00 50.34 87 LEU A N 1
ATOM 654 C CA . LEU A 1 87 ? 14.638 -3.227 -23.835 1.00 50.34 87 LEU A CA 1
ATOM 655 C C . LEU A 1 87 ? 15.720 -2.565 -24.713 1.00 50.34 87 LEU A C 1
ATOM 657 O O . LEU A 1 87 ? 15.624 -2.663 -25.935 1.00 50.34 87 LEU A O 1
ATOM 661 N N . PRO A 1 88 ? 16.769 -1.935 -24.146 1.00 47.53 88 PRO A N 1
ATOM 662 C CA . PRO A 1 88 ? 17.776 -1.196 -24.921 1.00 47.53 88 PRO A CA 1
ATOM 663 C C . PRO A 1 88 ? 18.507 -1.999 -26.010 1.00 47.53 88 PRO A C 1
ATOM 665 O O . PRO A 1 88 ? 19.132 -1.407 -26.882 1.00 47.53 88 PRO A O 1
ATOM 668 N N . LYS A 1 89 ? 18.468 -3.335 -25.952 1.00 49.62 89 LYS A N 1
ATOM 669 C CA . LYS A 1 89 ? 19.142 -4.232 -26.905 1.00 49.62 89 LYS A CA 1
ATOM 670 C C . LYS A 1 89 ? 18.269 -4.661 -28.088 1.00 49.62 89 LYS A C 1
ATOM 672 O O . LYS A 1 89 ? 18.799 -5.245 -29.025 1.00 49.62 89 LYS A O 1
ATOM 677 N N . ASP A 1 90 ? 16.976 -4.352 -28.053 1.00 51.44 90 ASP A N 1
ATOM 678 C CA . ASP A 1 90 ? 15.980 -4.891 -28.987 1.00 51.44 90 ASP A CA 1
ATOM 679 C C . ASP A 1 90 ? 15.416 -3.806 -29.919 1.00 51.44 90 ASP A C 1
ATOM 681 O O . ASP A 1 90 ? 14.302 -3.929 -30.418 1.00 51.44 90 ASP A O 1
ATOM 685 N N . LEU A 1 91 ? 16.152 -2.706 -30.104 1.00 53.56 91 LEU A N 1
ATOM 686 C CA . LEU A 1 91 ? 15.741 -1.578 -30.934 1.00 53.56 91 LEU A CA 1
ATOM 687 C C . LEU A 1 91 ? 16.531 -1.544 -32.235 1.00 53.56 91 LEU A C 1
ATOM 689 O O . LEU A 1 91 ? 17.739 -1.308 -32.227 1.00 53.56 91 LEU A O 1
ATOM 693 N N . THR A 1 92 ? 15.838 -1.700 -33.357 1.00 58.53 92 THR A N 1
ATOM 694 C CA . THR A 1 92 ? 16.335 -1.231 -34.655 1.00 58.53 92 THR A CA 1
ATOM 695 C C . THR A 1 92 ? 16.129 0.286 -34.798 1.00 58.53 92 THR A C 1
ATOM 697 O O . THR A 1 92 ? 15.280 0.879 -34.125 1.00 58.53 92 THR A O 1
ATOM 700 N N . GLU A 1 93 ? 16.894 0.940 -35.680 1.00 58.03 93 GLU A N 1
ATOM 701 C CA . GLU A 1 93 ? 16.768 2.388 -35.946 1.00 58.03 93 GLU A CA 1
ATOM 702 C C . GLU A 1 93 ? 15.342 2.784 -36.380 1.00 58.03 93 GLU A C 1
ATOM 704 O O . GLU A 1 93 ? 14.839 3.841 -36.003 1.00 58.03 93 GLU A O 1
ATOM 709 N N . GLU A 1 94 ? 14.652 1.897 -37.097 1.00 54.44 94 GLU A N 1
ATOM 710 C CA . GLU A 1 94 ? 13.287 2.092 -37.594 1.00 54.44 94 GLU A CA 1
ATOM 711 C C . GLU A 1 94 ? 12.232 1.969 -36.474 1.00 54.44 94 GLU A C 1
ATOM 713 O O . GLU A 1 94 ? 11.274 2.741 -36.405 1.00 54.44 94 GLU A O 1
ATOM 718 N N . GLU A 1 95 ? 12.444 1.067 -35.511 1.00 52.09 95 GLU A N 1
ATOM 719 C CA . GLU A 1 95 ? 11.584 0.906 -34.329 1.00 52.09 95 GLU A CA 1
ATOM 720 C C . GLU A 1 95 ? 11.724 2.053 -33.321 1.00 52.09 95 GLU A C 1
ATOM 722 O O . GLU A 1 95 ? 10.792 2.303 -32.543 1.00 52.09 95 GLU A O 1
ATOM 727 N N . SER A 1 96 ? 12.863 2.748 -33.338 1.00 54.78 96 SER A N 1
ATOM 728 C CA . SER A 1 96 ? 13.091 3.986 -32.584 1.00 54.78 96 SER A CA 1
ATOM 729 C C . SER A 1 96 ? 12.283 5.161 -33.158 1.00 54.78 96 SER A C 1
ATOM 731 O O . SER A 1 96 ? 11.844 6.036 -32.415 1.00 54.78 96 SER A O 1
ATOM 733 N N . ALA A 1 97 ? 12.013 5.147 -34.469 1.00 50.66 97 ALA A N 1
ATOM 734 C CA . ALA A 1 97 ? 11.260 6.185 -35.177 1.00 50.66 97 ALA A CA 1
ATOM 735 C C . ALA A 1 97 ? 9.724 6.014 -35.109 1.00 50.66 97 ALA A C 1
ATOM 737 O O . ALA A 1 97 ? 8.983 6.914 -35.509 1.00 50.66 97 ALA A O 1
ATOM 738 N N . SER A 1 98 ? 9.224 4.875 -34.609 1.00 48.16 98 SER A N 1
ATOM 739 C CA . SER A 1 98 ? 7.781 4.608 -34.489 1.00 48.16 98 SER A CA 1
ATOM 740 C C . SER A 1 98 ? 7.108 5.411 -33.361 1.00 48.16 98 SER A C 1
ATOM 742 O O . SER A 1 98 ? 7.650 5.571 -32.270 1.00 48.16 98 SER A O 1
ATOM 744 N N . VAL A 1 99 ? 5.891 5.899 -33.628 1.00 45.88 99 VAL A N 1
ATOM 745 C CA . VAL A 1 99 ? 5.153 6.868 -32.789 1.00 45.88 99 VAL A CA 1
ATOM 746 C C . VAL A 1 99 ? 4.613 6.255 -31.483 1.00 45.88 99 VAL A C 1
ATOM 748 O O . VAL A 1 99 ? 4.417 6.972 -30.503 1.00 45.88 99 VAL A O 1
ATOM 751 N N . ASP A 1 100 ? 4.444 4.930 -31.428 1.00 53.16 100 ASP A N 1
ATOM 752 C CA . ASP A 1 100 ? 4.055 4.204 -30.214 1.00 53.16 100 ASP A CA 1
ATOM 753 C C . ASP A 1 100 ? 5.287 3.545 -29.574 1.00 53.16 100 ASP A C 1
ATOM 755 O O . ASP A 1 100 ? 5.690 2.434 -29.922 1.00 53.16 100 ASP A O 1
ATOM 759 N N . LYS A 1 101 ? 5.875 4.221 -28.578 1.00 66.56 101 LYS A N 1
ATOM 760 C CA . LYS A 1 101 ? 7.035 3.768 -27.774 1.00 66.56 101 LYS A CA 1
ATOM 761 C C . LYS A 1 101 ? 6.714 2.585 -26.834 1.00 66.56 101 LYS A C 1
ATOM 763 O O . LYS A 1 101 ? 7.306 2.444 -25.768 1.00 66.56 101 LYS A O 1
ATOM 768 N N . MET A 1 102 ? 5.742 1.750 -27.196 1.00 75.38 102 MET A N 1
ATOM 769 C CA . MET A 1 102 ? 5.233 0.644 -26.386 1.00 75.38 102 MET A CA 1
ATOM 770 C C . MET A 1 102 ? 5.951 -0.674 -26.695 1.00 75.38 102 MET A C 1
ATOM 772 O O . MET A 1 102 ? 6.390 -0.929 -27.818 1.00 75.38 102 MET A O 1
ATOM 776 N N . ALA A 1 103 ? 6.016 -1.550 -25.695 1.00 80.88 103 ALA A N 1
ATOM 777 C CA . ALA A 1 103 ? 6.456 -2.928 -25.868 1.00 80.88 103 ALA A CA 1
ATOM 778 C C . ALA A 1 103 ? 5.452 -3.757 -26.692 1.00 80.88 103 ALA A C 1
ATOM 780 O O . ALA A 1 103 ? 4.240 -3.530 -26.637 1.00 80.88 103 ALA A O 1
ATOM 781 N N . ILE A 1 104 ? 5.939 -4.796 -27.380 1.00 84.19 104 ILE A N 1
ATOM 782 C CA . ILE A 1 104 ? 5.079 -5.787 -28.048 1.00 84.19 104 ILE A CA 1
ATOM 783 C C . ILE A 1 104 ? 4.163 -6.445 -27.009 1.00 84.19 104 ILE A C 1
ATOM 785 O O . ILE A 1 104 ? 4.608 -6.811 -25.917 1.00 84.19 104 ILE A O 1
ATOM 789 N N . ASN A 1 105 ? 2.886 -6.629 -27.348 1.00 87.31 105 ASN A N 1
ATOM 790 C CA . ASN A 1 105 ? 1.900 -7.200 -26.435 1.00 87.31 105 ASN A CA 1
ATOM 791 C C . ASN A 1 105 ? 2.108 -8.710 -26.206 1.00 87.31 105 ASN A C 1
ATOM 793 O O . ASN A 1 105 ? 1.470 -9.548 -26.839 1.00 87.31 105 ASN A O 1
ATOM 797 N N . THR A 1 106 ? 2.964 -9.055 -25.247 1.00 88.62 106 THR A N 1
ATOM 798 C CA . THR A 1 106 ? 3.199 -10.429 -24.779 1.00 88.62 106 THR A CA 1
ATOM 799 C C . THR A 1 106 ? 2.829 -10.567 -23.297 1.00 88.62 106 THR A C 1
ATOM 801 O O . THR A 1 106 ? 2.861 -9.574 -22.561 1.00 88.62 106 THR A O 1
ATOM 804 N N . PRO A 1 107 ? 2.485 -11.773 -22.801 1.00 89.94 107 PRO A N 1
ATOM 805 C CA . PRO A 1 107 ? 2.287 -12.000 -21.365 1.00 89.94 107 PRO A CA 1
ATOM 806 C C . PRO A 1 107 ? 3.467 -11.519 -20.506 1.00 89.94 107 PRO A C 1
ATOM 808 O O . PRO A 1 107 ? 3.261 -10.939 -19.441 1.00 89.94 107 PRO A O 1
ATOM 811 N N . GLN A 1 108 ? 4.692 -11.710 -20.998 1.00 89.94 108 GLN A N 1
ATOM 812 C CA . GLN A 1 108 ? 5.937 -11.297 -20.359 1.00 89.94 108 GLN A CA 1
ATOM 813 C C . GLN A 1 108 ? 6.026 -9.771 -20.250 1.00 89.94 108 GLN A C 1
ATOM 815 O O . GLN A 1 108 ? 6.250 -9.255 -19.157 1.00 89.94 108 GLN A O 1
ATOM 820 N N . ASN A 1 109 ? 5.760 -9.039 -21.336 1.00 89.06 109 ASN A N 1
ATOM 821 C CA . ASN A 1 109 ? 5.812 -7.574 -21.335 1.00 89.06 109 ASN A CA 1
ATOM 822 C C . ASN A 1 109 ? 4.679 -6.951 -20.514 1.00 89.06 109 ASN A C 1
ATOM 824 O O . ASN A 1 109 ? 4.896 -5.952 -19.832 1.00 89.06 109 ASN A O 1
ATOM 828 N N . ARG A 1 110 ? 3.489 -7.567 -20.487 1.00 90.81 110 ARG A N 1
ATOM 829 C CA . ARG A 1 110 ? 2.415 -7.149 -19.569 1.00 90.81 110 ARG A CA 1
ATOM 830 C C . ARG A 1 110 ? 2.817 -7.344 -18.108 1.00 90.81 110 ARG A C 1
ATOM 832 O O . ARG A 1 110 ? 2.568 -6.463 -17.292 1.00 90.81 110 ARG A O 1
ATOM 839 N N . ASN A 1 111 ? 3.455 -8.466 -17.768 1.00 92.94 111 ASN A N 1
ATOM 840 C CA . ASN A 1 111 ? 3.954 -8.699 -16.412 1.00 92.94 111 ASN A CA 1
ATOM 841 C C . ASN A 1 111 ? 5.059 -7.698 -16.035 1.00 92.94 111 ASN A C 1
ATOM 843 O O . ASN A 1 111 ? 5.015 -7.124 -14.951 1.00 92.94 111 ASN A O 1
ATOM 847 N N . LEU A 1 112 ? 5.996 -7.430 -16.946 1.00 92.25 112 LEU A N 1
ATOM 848 C CA . LEU A 1 112 ? 7.042 -6.423 -16.767 1.00 92.25 112 LEU A CA 1
ATOM 849 C C . LEU A 1 112 ? 6.452 -5.027 -16.520 1.00 92.25 112 LEU A C 1
ATOM 851 O O . LEU A 1 112 ? 6.796 -4.368 -15.538 1.00 92.25 112 LEU A O 1
ATOM 855 N N . GLY A 1 113 ? 5.526 -4.606 -17.382 1.00 92.50 113 GLY A N 1
ATOM 856 C CA . GLY A 1 113 ? 4.812 -3.341 -17.260 1.00 92.50 113 GLY A CA 1
ATOM 857 C C . GLY A 1 113 ? 4.044 -3.228 -15.951 1.00 92.50 113 GLY A C 1
ATOM 858 O O . GLY A 1 113 ? 4.114 -2.196 -15.293 1.00 92.50 113 GLY A O 1
ATOM 859 N N . TRP A 1 114 ? 3.372 -4.299 -15.520 1.00 94.94 114 TRP A N 1
ATOM 860 C CA . TRP A 1 114 ? 2.675 -4.356 -14.232 1.00 94.94 114 TRP A CA 1
ATOM 861 C C . TRP A 1 114 ? 3.602 -4.084 -13.056 1.00 94.94 114 TRP A C 1
ATOM 863 O O . TRP A 1 114 ? 3.302 -3.227 -12.228 1.00 94.94 114 TRP A O 1
ATOM 873 N N . LYS A 1 115 ? 4.742 -4.775 -13.002 1.00 95.44 115 LYS A N 1
ATOM 874 C CA . LYS A 1 115 ? 5.690 -4.637 -11.894 1.00 95.44 115 LYS A CA 1
ATOM 875 C C . LYS A 1 115 ? 6.211 -3.212 -11.776 1.00 95.44 115 LYS A C 1
ATOM 877 O O . LYS A 1 115 ? 6.178 -2.622 -10.701 1.00 95.44 115 LYS A O 1
ATOM 882 N N . LYS A 1 116 ? 6.614 -2.638 -12.907 1.00 94.12 116 LYS A N 1
ATOM 883 C CA . LYS A 1 116 ? 7.064 -1.248 -13.013 1.00 94.12 116 LYS A CA 1
ATOM 884 C C . LYS A 1 116 ? 5.955 -0.248 -12.668 1.00 94.12 116 LYS A C 1
ATOM 886 O O . LYS A 1 116 ? 6.198 0.695 -11.924 1.00 94.12 116 LYS A O 1
ATOM 891 N N . THR A 1 117 ? 4.725 -0.490 -13.125 1.00 94.38 117 THR A N 1
ATOM 892 C CA . THR A 1 117 ? 3.550 0.341 -12.800 1.00 94.38 117 THR A CA 1
ATOM 893 C C . THR A 1 117 ? 3.264 0.326 -11.304 1.00 94.38 117 THR A C 1
ATOM 895 O O . THR A 1 117 ? 3.020 1.376 -10.720 1.00 94.38 117 THR A O 1
ATOM 898 N N . ALA A 1 118 ? 3.332 -0.845 -10.665 1.00 96.12 118 ALA A N 1
ATOM 899 C CA . ALA A 1 118 ? 3.172 -0.959 -9.223 1.00 96.12 118 ALA A CA 1
ATOM 900 C C . ALA A 1 118 ? 4.251 -0.151 -8.487 1.00 96.12 118 ALA A C 1
ATOM 902 O O . ALA A 1 118 ? 3.919 0.599 -7.579 1.00 96.12 118 ALA A O 1
ATOM 903 N N . LEU A 1 119 ? 5.520 -0.228 -8.904 1.00 96.44 119 LEU A N 1
ATOM 904 C CA . LEU A 1 119 ? 6.579 0.588 -8.301 1.00 96.44 119 LEU A CA 1
ATOM 905 C C . LEU A 1 119 ? 6.342 2.094 -8.486 1.00 96.44 119 LEU A C 1
ATOM 907 O O . LEU A 1 119 ? 6.481 2.842 -7.522 1.00 96.44 119 LEU A O 1
ATOM 911 N N . LEU A 1 120 ? 5.932 2.543 -9.676 1.00 94.56 120 LEU A N 1
ATOM 912 C CA . LEU A 1 120 ? 5.576 3.948 -9.912 1.00 94.56 120 LEU A CA 1
ATOM 913 C C . LEU A 1 120 ? 4.397 4.390 -9.035 1.00 94.56 120 LEU A C 1
ATOM 915 O O . LEU A 1 120 ? 4.454 5.451 -8.428 1.00 94.56 120 LEU A O 1
ATOM 919 N N . ALA A 1 121 ? 3.357 3.567 -8.896 1.00 94.62 121 ALA A N 1
ATOM 920 C CA . ALA A 1 121 ? 2.211 3.885 -8.042 1.00 94.62 121 ALA A CA 1
ATOM 921 C C . ALA A 1 121 ? 2.585 3.978 -6.550 1.00 94.62 121 ALA A C 1
ATOM 923 O O . ALA A 1 121 ? 1.971 4.735 -5.805 1.00 94.62 121 ALA A O 1
ATOM 924 N N . LEU A 1 122 ? 3.582 3.207 -6.109 1.00 96.44 122 LEU A N 1
ATOM 925 C CA . LEU A 1 122 ? 3.986 3.128 -4.705 1.00 96.44 122 LEU A CA 1
ATOM 926 C C . LEU A 1 122 ? 5.021 4.173 -4.301 1.00 96.44 122 LEU A C 1
ATOM 928 O O . LEU A 1 122 ? 4.933 4.708 -3.199 1.00 96.44 122 LEU A O 1
ATOM 932 N N . PHE A 1 123 ? 5.993 4.434 -5.172 1.00 95.81 123 PHE A N 1
ATOM 933 C CA . PHE A 1 123 ? 7.149 5.285 -4.887 1.00 95.81 123 PHE A CA 1
ATOM 934 C C . PHE A 1 123 ? 7.110 6.627 -5.632 1.00 95.81 123 PHE A C 1
ATOM 936 O O . PHE A 1 123 ? 7.957 7.479 -5.375 1.00 95.81 123 PHE A O 1
ATOM 943 N N . LEU A 1 124 ? 6.149 6.826 -6.547 1.00 90.25 124 LEU A N 1
ATOM 944 C CA . LEU A 1 124 ? 6.068 7.900 -7.556 1.00 90.25 124 LEU A CA 1
ATOM 945 C C . LEU A 1 124 ? 7.223 7.877 -8.568 1.00 90.25 124 LEU A C 1
ATOM 947 O O . LEU A 1 124 ? 6.992 7.879 -9.774 1.00 90.25 124 LEU A O 1
ATOM 951 N N . SER A 1 125 ? 8.460 7.802 -8.083 1.00 86.50 125 SER A N 1
ATOM 952 C CA . SER A 1 125 ? 9.682 7.685 -8.872 1.00 86.50 125 SER A CA 1
ATOM 953 C C . SER A 1 125 ? 10.726 6.877 -8.084 1.00 86.50 125 SER A C 1
ATOM 955 O O . SER A 1 125 ? 11.562 7.479 -7.403 1.00 86.50 125 SER A O 1
ATOM 957 N N . PRO A 1 126 ? 10.694 5.530 -8.150 1.00 85.38 126 PRO A N 1
ATOM 958 C CA . PRO A 1 126 ? 11.705 4.683 -7.508 1.00 85.38 126 PRO A CA 1
ATOM 959 C C . PRO A 1 126 ? 13.117 4.985 -8.041 1.00 85.38 126 PRO A C 1
ATOM 961 O O . PRO A 1 126 ? 13.272 5.546 -9.124 1.00 85.38 126 PRO A O 1
ATOM 964 N N . SER A 1 127 ? 14.166 4.579 -7.321 1.00 86.19 127 SER A N 1
ATOM 965 C CA . SER A 1 127 ? 15.557 4.925 -7.681 1.00 86.19 127 SER A CA 1
ATOM 966 C C . SER A 1 127 ? 15.981 4.395 -9.053 1.00 86.19 127 SER A C 1
ATOM 968 O O . SER A 1 127 ? 16.832 4.971 -9.725 1.00 86.19 127 SER A O 1
ATOM 970 N N . ALA A 1 128 ? 15.354 3.300 -9.476 1.00 83.62 128 ALA A N 1
ATOM 971 C CA . ALA A 1 128 ? 15.659 2.607 -10.712 1.00 83.62 128 ALA A CA 1
ATOM 972 C C . ALA A 1 128 ? 14.926 3.157 -11.951 1.00 83.62 128 ALA A C 1
ATOM 974 O O . ALA A 1 128 ? 15.025 2.543 -13.011 1.00 83.62 128 ALA A O 1
ATOM 975 N N . VAL A 1 129 ? 14.177 4.264 -11.851 1.00 83.50 129 VAL A N 1
ATOM 976 C CA . VAL A 1 129 ? 13.612 4.959 -13.022 1.00 83.50 129 VAL A CA 1
ATOM 977 C C . VAL A 1 129 ? 14.290 6.316 -13.208 1.00 83.50 129 VAL A C 1
ATOM 979 O O . VAL A 1 129 ? 14.494 7.052 -12.242 1.00 83.50 129 VAL A O 1
ATOM 982 N N . SER A 1 130 ? 14.656 6.640 -14.451 1.00 81.75 130 SER A N 1
ATOM 983 C CA . SER A 1 130 ? 15.242 7.937 -14.789 1.00 81.75 130 SER A CA 1
ATOM 984 C C . SER A 1 130 ? 14.268 9.063 -14.455 1.00 81.75 130 SER A C 1
ATOM 986 O O . SER A 1 130 ? 13.070 8.978 -14.731 1.00 81.75 130 SER A O 1
ATOM 988 N N . LYS A 1 131 ? 14.811 10.124 -13.857 1.00 83.31 131 LYS A N 1
ATOM 989 C CA . LYS A 1 131 ? 14.094 11.356 -13.502 1.00 83.31 131 LYS A CA 1
ATOM 990 C C . LYS A 1 131 ? 14.315 12.460 -14.539 1.00 83.31 131 LYS A C 1
ATOM 992 O O . LYS A 1 131 ? 13.800 13.563 -14.370 1.00 83.31 131 LYS A O 1
ATOM 997 N N . ASP A 1 132 ? 15.102 12.187 -15.581 1.00 85.19 132 ASP A N 1
ATOM 998 C CA . ASP A 1 132 ? 15.401 13.155 -16.627 1.00 85.19 132 ASP A CA 1
ATOM 999 C C . ASP A 1 132 ? 14.178 13.348 -17.538 1.00 85.19 132 ASP A C 1
ATOM 1001 O O . ASP A 1 132 ? 13.696 12.419 -18.191 1.00 85.19 132 ASP A O 1
ATOM 1005 N N . LEU A 1 133 ? 13.647 14.574 -17.561 1.00 81.19 133 LEU A N 1
ATOM 1006 C CA . LEU A 1 133 ? 12.463 14.906 -18.353 1.00 81.19 133 LEU A CA 1
ATOM 1007 C C . LEU A 1 133 ? 12.746 14.839 -19.860 1.00 81.19 133 LEU A C 1
ATOM 1009 O O . LEU A 1 133 ? 11.850 14.490 -20.625 1.00 81.19 133 LEU A O 1
ATOM 1013 N N . GLY A 1 134 ? 13.970 15.157 -20.289 1.00 81.56 134 GLY A N 1
ATOM 1014 C CA . GLY A 1 134 ? 14.391 15.035 -21.682 1.00 81.56 134 GLY A CA 1
ATOM 1015 C C . GLY A 1 134 ? 14.374 13.578 -22.133 1.00 81.56 134 GLY A C 1
ATOM 1016 O O . GLY A 1 134 ? 13.733 13.260 -23.134 1.00 81.56 134 GLY A O 1
ATOM 1017 N N . GLU A 1 135 ? 14.966 12.680 -21.344 1.00 75.56 135 GLU A N 1
ATOM 1018 C CA . GLU A 1 135 ? 14.909 11.236 -21.581 1.00 75.56 135 GLU A CA 1
ATOM 1019 C C . GLU A 1 135 ? 13.476 10.713 -21.551 1.00 75.56 135 GLU A C 1
ATOM 1021 O O . GLU A 1 135 ? 13.117 9.901 -22.397 1.00 75.56 135 GLU A O 1
ATOM 1026 N N . TYR A 1 136 ? 12.627 11.192 -20.638 1.00 76.38 136 TYR A N 1
ATOM 1027 C CA . TYR A 1 136 ? 11.221 10.796 -20.617 1.00 76.38 136 TYR A CA 1
ATOM 1028 C C . TYR A 1 136 ? 10.475 11.220 -21.890 1.00 76.38 136 TYR A C 1
ATOM 1030 O O . TYR A 1 136 ? 9.763 10.415 -22.495 1.00 76.38 136 TYR A O 1
ATOM 1038 N N . LEU A 1 137 ? 10.650 12.465 -22.336 1.00 75.44 137 LEU A N 1
ATOM 1039 C CA . LEU A 1 137 ? 10.013 12.972 -23.555 1.00 75.44 137 LEU A CA 1
ATOM 1040 C C . LEU A 1 137 ? 10.537 12.257 -24.810 1.00 75.44 137 LEU A C 1
ATOM 1042 O O . LEU A 1 137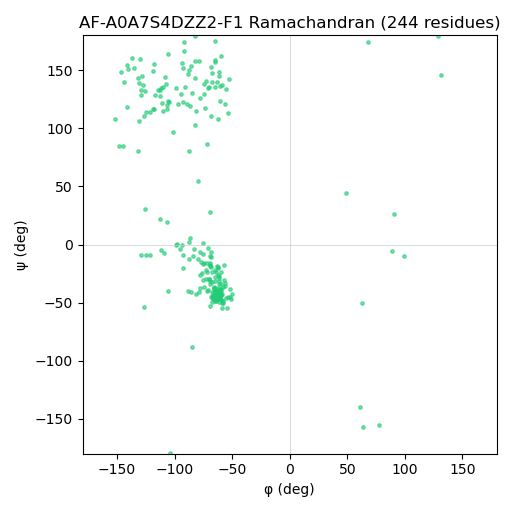 ? 9.761 11.951 -25.720 1.00 75.44 137 LEU A O 1
ATOM 1046 N N . GLU A 1 138 ? 11.831 11.936 -24.850 1.00 74.31 138 GLU A N 1
ATOM 1047 C CA . GLU A 1 138 ? 12.488 11.289 -25.988 1.00 74.31 138 GLU A CA 1
ATOM 1048 C C . GLU A 1 138 ? 12.269 9.767 -26.017 1.00 74.31 138 GLU A C 1
ATOM 1050 O O . GLU A 1 138 ? 11.946 9.216 -27.067 1.00 74.31 138 GLU A O 1
ATOM 1055 N N . LYS A 1 139 ? 12.351 9.077 -24.878 1.00 71.06 139 LYS A N 1
ATOM 1056 C CA . LYS A 1 139 ? 12.442 7.605 -24.783 1.00 71.06 139 LYS A CA 1
ATOM 1057 C C . LYS A 1 139 ? 11.355 6.966 -23.912 1.00 71.06 139 LYS A C 1
ATOM 1059 O O . LYS A 1 139 ? 11.202 5.748 -23.934 1.00 71.06 139 LYS A O 1
ATOM 1064 N N . GLY A 1 140 ? 10.564 7.758 -23.189 1.00 75.19 140 GLY A N 1
ATOM 1065 C CA . GLY A 1 140 ? 9.610 7.262 -22.195 1.00 75.19 140 GLY A CA 1
ATOM 1066 C C . GLY A 1 140 ? 10.298 6.870 -20.884 1.00 75.19 140 GLY A C 1
ATOM 1067 O O . GLY A 1 140 ? 11.366 7.373 -20.550 1.00 75.19 140 GLY A O 1
ATOM 1068 N N . PHE A 1 141 ? 9.691 5.969 -20.108 1.00 79.25 141 PHE A N 1
ATOM 1069 C CA . PHE A 1 141 ? 10.287 5.525 -18.844 1.00 79.25 141 PHE A CA 1
ATOM 1070 C C . PHE A 1 141 ? 11.555 4.690 -19.077 1.00 79.25 141 PHE A C 1
ATOM 1072 O O . PHE A 1 141 ? 11.481 3.538 -19.511 1.00 79.25 141 PHE A O 1
ATOM 1079 N N . VAL A 1 142 ? 12.714 5.244 -18.717 1.00 81.00 142 VAL A N 1
ATOM 1080 C CA . VAL A 1 142 ? 14.007 4.549 -18.755 1.00 8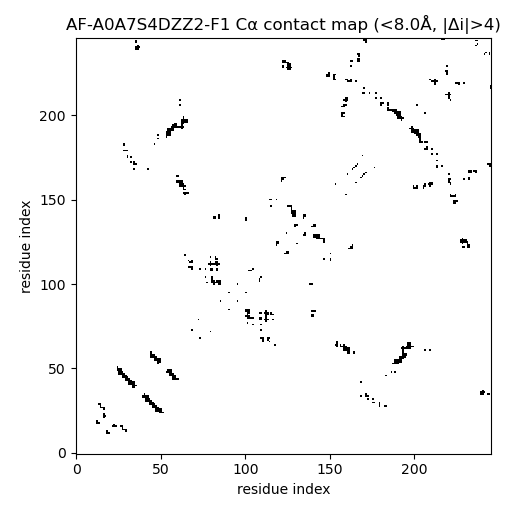1.00 142 VAL A CA 1
ATOM 1081 C C . VAL A 1 142 ? 14.274 3.908 -17.394 1.00 81.00 142 VAL A C 1
ATOM 1083 O O . VAL A 1 142 ? 14.286 4.597 -16.379 1.00 81.00 142 VAL A O 1
ATOM 1086 N N . TRP A 1 143 ? 14.477 2.589 -17.367 1.00 85.62 143 TRP A N 1
ATOM 1087 C CA . TRP A 1 143 ? 14.703 1.828 -16.134 1.00 85.62 143 TRP A CA 1
ATOM 1088 C C . TRP A 1 143 ? 16.129 1.277 -16.077 1.00 85.62 143 TRP A C 1
ATOM 1090 O O . TRP A 1 143 ? 16.583 0.666 -17.045 1.00 85.62 143 TRP A O 1
ATOM 1100 N N . SER A 1 144 ? 16.805 1.445 -14.943 1.00 83.19 144 SER A N 1
ATOM 1101 C CA . SER A 1 144 ? 18.106 0.837 -14.641 1.00 83.19 144 SER A CA 1
ATOM 1102 C C . SER A 1 144 ? 17.944 -0.511 -13.926 1.00 83.19 144 SER A C 1
ATOM 1104 O O . SER A 1 144 ? 16.833 -0.942 -13.621 1.00 83.19 144 SER A O 1
ATOM 1106 N N . GLU A 1 145 ? 19.043 -1.228 -13.689 1.00 85.00 145 GLU A N 1
ATOM 1107 C CA . GLU A 1 145 ? 19.014 -2.477 -12.919 1.00 85.00 145 GLU A CA 1
ATOM 1108 C C . GLU A 1 145 ? 18.598 -2.245 -11.455 1.00 85.00 145 GLU A C 1
ATOM 1110 O O . GLU A 1 145 ? 18.722 -1.148 -10.910 1.00 85.00 145 GLU A O 1
ATOM 1115 N N . GLY A 1 146 ? 18.120 -3.293 -10.780 1.00 86.19 146 GLY A N 1
ATOM 1116 C CA . GLY A 1 146 ? 17.801 -3.229 -9.353 1.00 86.19 146 GLY A CA 1
ATOM 1117 C C . GLY A 1 146 ? 16.319 -3.033 -9.017 1.00 86.19 146 GLY A C 1
ATOM 1118 O O . GLY A 1 146 ? 15.952 -3.129 -7.845 1.00 86.19 146 GLY A O 1
ATOM 1119 N N . TRP A 1 147 ? 15.461 -2.731 -10.002 1.00 91.75 147 TRP A N 1
ATOM 1120 C CA . TRP A 1 147 ? 14.021 -2.544 -9.763 1.00 91.75 147 TRP A CA 1
ATOM 1121 C C . TRP A 1 147 ? 13.321 -3.865 -9.419 1.00 91.75 147 TRP A C 1
ATOM 1123 O O . TRP A 1 147 ? 12.328 -3.868 -8.690 1.00 91.75 147 TRP A O 1
ATOM 1133 N N . GLN A 1 148 ? 13.825 -4.995 -9.925 1.00 94.31 148 GLN A N 1
ATOM 1134 C CA . GLN A 1 148 ? 13.274 -6.325 -9.668 1.00 94.31 148 GLN A CA 1
ATOM 1135 C C . GLN A 1 148 ? 13.385 -6.692 -8.189 1.00 94.31 148 GLN A C 1
ATOM 1137 O O . GLN A 1 148 ? 12.460 -7.278 -7.631 1.00 94.31 148 GLN A O 1
ATOM 1142 N N . GLU A 1 149 ? 14.496 -6.334 -7.552 1.00 95.56 149 GLU A N 1
ATOM 1143 C CA . GLU A 1 149 ? 14.758 -6.538 -6.132 1.00 95.56 149 GLU A CA 1
ATOM 1144 C C . GLU A 1 149 ? 13.793 -5.706 -5.290 1.00 95.56 149 GLU A C 1
ATOM 1146 O O . GLU A 1 149 ? 13.159 -6.256 -4.390 1.00 95.56 149 GLU A O 1
ATOM 1151 N N . THR A 1 150 ? 13.603 -4.425 -5.631 1.00 95.94 150 THR A N 1
ATOM 1152 C CA . THR A 1 150 ? 12.608 -3.561 -4.975 1.00 95.94 150 THR A CA 1
ATOM 1153 C C . THR A 1 150 ? 11.200 -4.130 -5.148 1.00 95.94 150 THR A C 1
ATOM 1155 O O . THR A 1 150 ? 10.467 -4.262 -4.168 1.00 95.94 150 THR A O 1
ATOM 1158 N N . PHE A 1 151 ? 10.821 -4.551 -6.360 1.00 97.19 151 PHE A N 1
ATOM 1159 C CA . PHE A 1 151 ? 9.515 -5.173 -6.590 1.00 97.19 151 PHE A CA 1
ATOM 1160 C C . PHE A 1 151 ? 9.347 -6.451 -5.762 1.00 97.19 151 PHE A C 1
ATOM 1162 O O . PHE A 1 151 ? 8.333 -6.612 -5.088 1.00 97.19 151 PHE A O 1
ATOM 1169 N N . LYS A 1 152 ? 10.352 -7.334 -5.757 1.00 97.56 152 LYS A N 1
ATOM 1170 C CA . LYS A 1 152 ? 10.343 -8.582 -4.985 1.00 97.56 152 LYS A CA 1
ATOM 1171 C C . LYS A 1 152 ? 10.242 -8.319 -3.482 1.00 97.56 152 LYS A C 1
ATOM 1173 O O . LYS A 1 152 ? 9.527 -9.043 -2.787 1.00 97.56 152 LYS A O 1
ATOM 1178 N N . ALA A 1 153 ? 10.923 -7.295 -2.970 1.00 96.94 153 ALA A N 1
ATOM 1179 C CA . ALA A 1 153 ? 10.830 -6.892 -1.571 1.00 96.94 153 ALA A CA 1
ATOM 1180 C C . ALA A 1 153 ? 9.390 -6.513 -1.196 1.00 96.94 153 ALA A C 1
ATOM 1182 O O . ALA A 1 153 ? 8.892 -6.985 -0.177 1.00 96.94 153 ALA A O 1
ATOM 1183 N N . VAL A 1 154 ? 8.691 -5.767 -2.060 1.00 97.25 154 VAL A N 1
ATOM 1184 C CA . VAL A 1 154 ? 7.273 -5.411 -1.879 1.00 97.25 154 VAL A CA 1
ATOM 1185 C C . VAL A 1 154 ? 6.354 -6.630 -2.028 1.00 97.25 154 VAL A C 1
ATOM 1187 O O . VAL A 1 154 ? 5.558 -6.916 -1.137 1.00 97.25 154 VAL A O 1
ATOM 1190 N N . SER A 1 155 ? 6.458 -7.373 -3.132 1.00 97.12 155 SER A N 1
ATOM 1191 C CA . SER A 1 155 ? 5.520 -8.450 -3.484 1.00 97.12 155 SER A CA 1
ATOM 1192 C C . SER A 1 155 ? 5.685 -9.723 -2.648 1.00 97.12 155 SER A C 1
ATOM 1194 O O . SER A 1 155 ? 4.815 -10.591 -2.668 1.00 97.12 155 SER A O 1
ATOM 1196 N N . SER A 1 156 ? 6.809 -9.874 -1.939 1.00 96.56 156 SER A N 1
ATOM 1197 C CA . SER A 1 156 ? 7.034 -10.985 -1.002 1.00 96.56 156 SER A CA 1
ATOM 1198 C C . SER A 1 156 ? 6.304 -10.808 0.331 1.00 96.56 156 SER A C 1
ATOM 1200 O O . SER A 1 156 ? 6.148 -11.772 1.083 1.00 96.56 156 SER A O 1
ATOM 1202 N N . GLN A 1 157 ? 5.823 -9.598 0.622 1.00 96.31 157 GLN A N 1
ATOM 1203 C CA . GLN A 1 157 ? 5.040 -9.323 1.816 1.00 96.31 157 GLN A CA 1
ATOM 1204 C C . GLN A 1 157 ? 3.580 -9.716 1.593 1.00 96.31 157 GLN A C 1
ATOM 1206 O O . GLN A 1 157 ? 3.010 -9.505 0.524 1.00 96.31 157 GLN A O 1
ATOM 1211 N N . LYS A 1 158 ? 2.926 -10.245 2.633 1.00 96.88 158 LYS A N 1
ATOM 1212 C CA . LYS A 1 158 ? 1.476 -10.491 2.571 1.00 96.88 158 LYS A CA 1
ATOM 1213 C C . LYS A 1 158 ? 0.691 -9.187 2.483 1.00 96.88 158 LYS A C 1
ATOM 1215 O O . LYS A 1 158 ? -0.242 -9.091 1.689 1.00 96.88 158 LYS A O 1
ATOM 1220 N N . VAL A 1 159 ? 1.068 -8.231 3.327 1.00 98.06 159 VAL A N 1
ATOM 1221 C CA . VAL A 1 159 ? 0.546 -6.868 3.376 1.00 98.06 159 VAL A CA 1
ATOM 1222 C C . VAL A 1 159 ? 1.660 -5.914 3.793 1.00 98.06 159 VAL A C 1
ATOM 1224 O O . VAL A 1 159 ? 2.543 -6.299 4.561 1.00 98.06 159 VAL A O 1
ATOM 1227 N N . VAL A 1 160 ? 1.601 -4.684 3.296 1.00 97.88 160 VAL A N 1
ATOM 1228 C CA . VAL A 1 160 ? 2.483 -3.567 3.668 1.00 97.88 160 VAL A CA 1
ATOM 1229 C C . VAL A 1 160 ? 1.674 -2.283 3.728 1.00 97.88 160 VAL A C 1
ATOM 1231 O O . VAL A 1 160 ? 0.679 -2.164 3.016 1.00 97.88 160 VAL A O 1
ATOM 1234 N N . VAL A 1 161 ? 2.119 -1.306 4.514 1.00 98.19 161 VAL A N 1
ATOM 1235 C CA . VAL A 1 161 ? 1.721 0.087 4.280 1.00 98.19 161 VAL A CA 1
ATOM 1236 C C . VAL A 1 161 ? 2.426 0.549 3.004 1.00 98.19 161 VAL A C 1
ATOM 1238 O O . VAL A 1 161 ? 3.611 0.264 2.821 1.00 98.19 161 VAL A O 1
ATOM 1241 N N . SER A 1 162 ? 1.716 1.226 2.098 1.00 97.06 162 SER A N 1
ATOM 1242 C CA . SER A 1 162 ? 2.357 1.728 0.879 1.00 97.06 162 SER A CA 1
ATOM 1243 C C . SER A 1 162 ? 3.470 2.735 1.230 1.00 97.06 162 SER A C 1
ATOM 1245 O O . SER A 1 162 ? 3.314 3.501 2.185 1.00 97.06 162 SER A O 1
ATOM 1247 N N . PRO A 1 163 ? 4.587 2.780 0.481 1.00 96.75 163 PRO A N 1
ATOM 1248 C CA . PRO A 1 163 ? 5.649 3.760 0.700 1.00 96.75 163 PRO A CA 1
ATOM 1249 C C . PRO A 1 163 ? 5.114 5.196 0.746 1.00 96.75 163 PRO A C 1
ATOM 1251 O O . PRO A 1 163 ? 5.412 5.927 1.690 1.00 96.75 163 PRO A O 1
ATOM 1254 N N . LEU A 1 164 ? 4.237 5.556 -0.196 1.00 94.94 164 LEU A N 1
ATOM 1255 C CA . LEU A 1 164 ? 3.565 6.854 -0.248 1.00 94.94 164 LEU A CA 1
ATOM 1256 C C . LEU A 1 164 ? 2.823 7.188 1.054 1.00 94.94 164 LEU A C 1
ATOM 1258 O O . LEU A 1 164 ? 3.094 8.224 1.658 1.00 94.94 164 LEU A O 1
ATOM 1262 N N . VAL A 1 165 ? 1.930 6.311 1.526 1.00 95.62 165 VAL A N 1
ATOM 1263 C CA . VAL A 1 165 ? 1.177 6.539 2.775 1.00 95.62 165 VAL A CA 1
ATOM 1264 C C . VAL A 1 165 ? 2.117 6.540 3.982 1.00 95.62 165 VAL A C 1
ATOM 1266 O O . VAL A 1 165 ? 1.952 7.344 4.900 1.00 95.62 165 VAL A O 1
ATOM 1269 N N . SER A 1 166 ? 3.151 5.696 3.977 1.00 95.56 166 SER A N 1
ATOM 1270 C CA . SER A 1 166 ? 4.123 5.646 5.068 1.00 95.56 166 SER A CA 1
ATOM 1271 C C . SER A 1 166 ? 4.872 6.974 5.239 1.00 95.56 166 SER A C 1
ATOM 1273 O O . SER A 1 166 ? 4.926 7.483 6.357 1.00 95.56 166 SER A O 1
ATOM 1275 N N . GLU A 1 167 ? 5.377 7.569 4.154 1.00 93.88 167 GLU A N 1
ATOM 1276 C CA . GLU A 1 167 ? 6.176 8.804 4.186 1.00 93.88 167 GLU A CA 1
ATOM 1277 C C . GLU A 1 167 ? 5.331 10.067 4.347 1.00 93.88 167 GLU A C 1
ATOM 1279 O O . GLU A 1 167 ? 5.728 10.991 5.058 1.00 93.88 167 GLU A O 1
ATOM 1284 N N . LEU A 1 168 ? 4.183 10.128 3.665 1.00 92.00 168 LEU A N 1
ATOM 1285 C CA . LEU A 1 168 ? 3.395 11.357 3.564 1.00 92.00 168 LEU A CA 1
ATOM 1286 C C . LEU A 1 168 ? 2.312 11.469 4.638 1.00 92.00 168 LEU A C 1
ATOM 1288 O O . LEU A 1 168 ? 1.830 12.567 4.899 1.00 92.00 168 LEU A O 1
ATOM 1292 N N . VAL A 1 169 ? 1.912 10.351 5.248 1.00 93.00 169 VAL A N 1
ATOM 1293 C CA . VAL A 1 169 ? 0.742 10.315 6.134 1.00 93.00 169 VAL A CA 1
ATOM 1294 C C . VAL A 1 169 ? 1.087 9.731 7.499 1.00 93.00 169 VAL A C 1
ATOM 1296 O O . VAL A 1 169 ? 0.834 10.367 8.523 1.00 93.00 169 VAL A O 1
ATOM 1299 N N . PHE A 1 170 ? 1.681 8.535 7.549 1.00 95.25 170 PHE A N 1
ATOM 1300 C CA . PHE A 1 170 ? 1.793 7.795 8.809 1.00 95.25 170 PHE A CA 1
ATOM 1301 C C . PHE A 1 170 ? 3.014 8.155 9.655 1.00 95.25 170 PHE A C 1
ATOM 1303 O O . PHE A 1 170 ? 2.859 8.295 10.868 1.00 95.25 170 PHE A O 1
ATOM 1310 N N . LYS A 1 171 ? 4.203 8.354 9.064 1.00 93.50 171 LYS A N 1
ATOM 1311 C CA . LYS A 1 171 ? 5.394 8.799 9.817 1.00 93.50 171 LYS A CA 1
ATOM 1312 C C . LYS A 1 171 ? 5.153 10.109 10.588 1.00 93.50 171 LYS A C 1
ATOM 1314 O O . LYS A 1 171 ? 5.428 10.116 11.790 1.00 93.50 171 LYS A O 1
ATOM 1319 N N . PRO A 1 172 ? 4.550 11.162 9.993 1.00 89.38 172 PRO A N 1
ATOM 1320 C CA . PRO A 1 172 ? 4.283 12.412 10.710 1.00 89.38 172 PRO A CA 1
ATOM 1321 C C . PRO A 1 172 ? 3.332 12.281 11.913 1.00 89.38 172 PRO A C 1
ATOM 1323 O O . PRO A 1 172 ? 3.300 13.157 12.773 1.00 89.38 172 PRO A O 1
ATOM 1326 N N . GLN A 1 173 ? 2.534 11.209 11.980 1.00 91.94 173 GLN A N 1
ATOM 1327 C CA . GLN A 1 173 ? 1.516 10.978 13.013 1.00 91.94 173 GLN A CA 1
ATOM 1328 C C . GLN A 1 173 ? 1.705 9.620 13.713 1.00 91.94 173 GLN A C 1
ATOM 1330 O O . GLN A 1 173 ? 0.738 9.004 14.171 1.00 91.94 173 GLN A O 1
ATOM 1335 N N . ARG A 1 174 ? 2.959 9.147 13.807 1.00 93.38 174 ARG A N 1
ATOM 1336 C CA . ARG A 1 174 ? 3.302 7.757 14.161 1.00 93.38 174 ARG A CA 1
ATOM 1337 C C . ARG A 1 174 ? 2.614 7.206 15.407 1.00 93.38 174 ARG A C 1
ATOM 1339 O O . ARG A 1 174 ? 2.141 6.078 15.360 1.00 93.38 174 ARG A O 1
ATOM 1346 N N . GLU A 1 175 ? 2.516 7.975 16.491 1.00 94.75 175 GLU A N 1
ATOM 1347 C CA . GLU A 1 175 ? 1.942 7.472 17.747 1.00 94.75 175 GLU A CA 1
ATOM 1348 C C . GLU A 1 175 ? 0.446 7.181 17.587 1.00 94.75 175 GLU A C 1
ATOM 1350 O O . GLU A 1 175 ? -0.010 6.078 17.887 1.00 94.75 175 GLU A O 1
ATOM 1355 N N . LYS A 1 176 ? -0.305 8.112 16.982 1.00 95.81 176 LYS A N 1
ATOM 1356 C CA . LYS A 1 176 ? -1.737 7.923 16.699 1.00 95.81 176 LYS A CA 1
ATOM 1357 C C . LYS A 1 176 ? -1.980 6.740 15.764 1.00 95.81 176 LYS A C 1
ATOM 1359 O O . LYS A 1 176 ? -2.920 5.972 15.970 1.00 95.81 176 LYS A O 1
ATOM 1364 N N . VAL A 1 177 ? -1.122 6.575 14.755 1.00 97.50 177 VAL A N 1
ATOM 1365 C CA . VAL A 1 177 ? -1.209 5.460 13.803 1.00 97.50 177 VAL A CA 1
ATOM 1366 C C . VAL A 1 177 ? -0.895 4.128 14.485 1.00 97.50 177 VAL A C 1
ATOM 1368 O O . VAL A 1 177 ? -1.638 3.168 14.288 1.00 97.50 177 VAL A O 1
ATOM 1371 N N . LYS A 1 178 ? 0.148 4.057 15.324 1.00 97.69 178 LYS A N 1
ATOM 1372 C CA . LYS A 1 178 ? 0.500 2.852 16.096 1.00 97.69 178 LYS A CA 1
ATOM 1373 C C . LYS A 1 178 ? -0.641 2.425 17.008 1.00 97.69 178 LYS A C 1
ATOM 1375 O O . LYS A 1 178 ? -1.016 1.254 17.013 1.00 97.69 178 LYS A O 1
ATOM 1380 N N . GLU A 1 179 ? -1.217 3.366 17.747 1.00 97.81 179 GLU A N 1
ATOM 1381 C CA . GLU A 1 179 ? -2.355 3.095 18.624 1.00 97.81 179 GLU A CA 1
ATOM 1382 C C . GLU A 1 179 ? -3.576 2.595 17.846 1.00 97.81 179 GLU A C 1
ATOM 1384 O O . GLU A 1 179 ? -4.224 1.630 18.254 1.00 97.81 179 GLU A O 1
ATOM 1389 N N . TRP A 1 180 ? -3.891 3.223 16.711 1.00 98.12 180 TRP A N 1
ATOM 1390 C CA . TRP A 1 180 ? -4.994 2.791 15.856 1.00 98.12 180 TRP A CA 1
ATOM 1391 C C . TRP A 1 180 ? -4.760 1.393 15.280 1.00 98.12 180 TRP A C 1
ATOM 1393 O O . TRP A 1 180 ? -5.626 0.526 15.412 1.00 98.12 180 TRP A O 1
ATOM 1403 N N . ALA A 1 181 ? -3.572 1.129 14.731 1.00 98.38 181 ALA A N 1
ATOM 1404 C CA . ALA A 1 181 ? -3.222 -0.182 14.199 1.00 98.38 181 ALA A CA 1
ATOM 1405 C C . ALA A 1 181 ? -3.298 -1.264 15.291 1.00 98.38 181 ALA A C 1
ATOM 1407 O O . ALA A 1 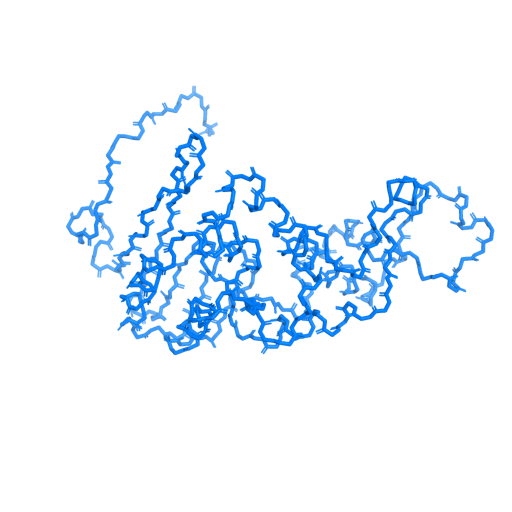181 ? -3.830 -2.348 15.051 1.00 98.38 181 ALA A O 1
ATOM 1408 N N . ALA A 1 182 ? -2.853 -0.956 16.516 1.00 98.38 182 ALA A N 1
ATOM 1409 C CA . ALA A 1 182 ? -2.964 -1.842 17.675 1.00 98.38 182 ALA A CA 1
ATOM 1410 C C . ALA A 1 182 ? -4.417 -2.157 18.061 1.00 98.38 182 ALA A C 1
ATOM 1412 O O . ALA A 1 182 ? -4.704 -3.298 18.431 1.00 98.38 182 ALA A O 1
ATOM 1413 N N . ARG A 1 183 ? -5.336 -1.186 17.952 1.00 98.06 183 ARG A N 1
ATOM 1414 C CA . ARG A 1 183 ? -6.779 -1.398 18.173 1.00 98.06 183 ARG A CA 1
ATOM 1415 C C . ARG A 1 183 ? -7.391 -2.287 17.093 1.00 98.06 183 ARG A C 1
ATOM 1417 O O . ARG A 1 183 ? -8.044 -3.274 17.423 1.00 98.06 183 ARG A O 1
ATOM 1424 N N . VAL A 1 184 ? -7.146 -1.981 15.819 1.00 98.25 184 VAL A N 1
ATOM 1425 C CA . VAL A 1 184 ? -7.652 -2.764 14.674 1.00 98.25 184 VAL A CA 1
ATOM 1426 C C . VAL A 1 184 ? -7.136 -4.205 14.721 1.00 98.25 184 VAL A C 1
ATOM 1428 O O . VAL A 1 184 ? -7.875 -5.156 14.467 1.00 98.25 184 VAL A O 1
ATOM 1431 N N . ALA A 1 185 ? -5.883 -4.396 15.132 1.00 98.31 185 ALA A N 1
ATOM 1432 C CA . ALA A 1 185 ? -5.272 -5.711 15.255 1.00 98.31 185 ALA A CA 1
ATOM 1433 C C . ALA A 1 185 ? -5.845 -6.592 16.378 1.00 98.31 185 ALA A C 1
ATOM 1435 O O . ALA A 1 185 ? -5.560 -7.790 16.402 1.00 98.31 185 ALA A O 1
ATOM 1436 N N . GLN A 1 186 ? -6.669 -6.052 17.282 1.00 98.25 186 GLN A N 1
ATOM 1437 C CA . GLN A 1 186 ? -7.399 -6.879 18.250 1.00 98.25 186 GLN A CA 1
ATOM 1438 C C . GLN A 1 186 ? -8.471 -7.741 17.576 1.00 98.25 186 GLN A C 1
ATOM 1440 O O . GLN A 1 186 ? -8.930 -8.733 18.144 1.00 98.25 186 GLN A O 1
ATOM 1445 N N . TRP A 1 187 ? -8.896 -7.386 16.362 1.00 98.31 187 TRP A N 1
ATOM 1446 C CA . TRP A 1 187 ? -9.886 -8.170 15.642 1.00 98.31 187 TRP A CA 1
ATOM 1447 C C . TRP A 1 187 ? -9.268 -9.458 15.088 1.00 98.31 187 TRP A C 1
ATOM 1449 O O . TRP A 1 187 ? -8.162 -9.422 14.544 1.00 98.31 187 TRP A O 1
ATOM 1459 N N . PRO A 1 188 ? -9.967 -10.606 15.175 1.00 97.81 188 PRO A N 1
ATOM 1460 C CA . PRO A 1 188 ? -9.439 -11.911 14.777 1.00 97.81 188 PRO A CA 1
ATOM 1461 C C . PRO A 1 188 ? -9.497 -12.121 13.253 1.00 97.81 188 PRO A C 1
ATOM 1463 O O . PRO A 1 188 ? -10.092 -13.086 12.770 1.00 97.81 188 PRO A O 1
ATOM 1466 N N . MET A 1 189 ? -8.910 -11.200 12.486 1.00 98.31 189 MET A N 1
ATOM 1467 C CA . MET A 1 189 ? -8.916 -11.218 11.024 1.00 98.31 189 MET A CA 1
ATOM 1468 C C . MET A 1 189 ? -8.101 -12.375 10.443 1.00 98.31 189 MET A C 1
ATOM 1470 O O . MET A 1 189 ? -7.092 -12.809 11.003 1.00 98.31 189 MET A O 1
ATOM 1474 N N . ARG A 1 190 ? -8.552 -12.871 9.290 1.00 98.38 190 ARG A N 1
ATOM 1475 C CA . ARG A 1 190 ? -7.875 -13.903 8.484 1.00 98.38 190 ARG A CA 1
ATOM 1476 C C . ARG A 1 190 ? -7.719 -13.499 7.017 1.00 98.38 190 ARG A C 1
ATOM 1478 O O . ARG A 1 190 ? -7.030 -14.179 6.260 1.00 98.38 190 ARG A O 1
ATOM 1485 N N . ARG A 1 191 ? -8.365 -12.401 6.627 1.00 98.38 191 ARG A N 1
ATOM 1486 C CA . ARG A 1 191 ? -8.366 -11.842 5.280 1.00 98.38 191 ARG A CA 1
ATOM 1487 C C . ARG A 1 191 ? -8.388 -10.322 5.368 1.00 98.38 191 ARG A C 1
ATOM 1489 O O . ARG A 1 191 ? -9.111 -9.785 6.205 1.00 98.38 191 ARG A O 1
ATOM 1496 N N . ILE A 1 192 ? -7.632 -9.661 4.497 1.00 98.62 192 ILE A N 1
ATOM 1497 C CA . ILE A 1 192 ? -7.563 -8.199 4.409 1.00 98.62 192 ILE A CA 1
ATOM 1498 C C . ILE A 1 192 ? -7.877 -7.772 2.974 1.00 98.62 192 ILE A C 1
ATOM 1500 O O . ILE A 1 192 ? -7.344 -8.351 2.022 1.00 98.62 192 ILE A O 1
ATOM 1504 N N . ILE A 1 193 ? -8.759 -6.788 2.832 1.00 97.94 193 ILE A N 1
ATOM 1505 C CA . ILE A 1 193 ? -9.164 -6.171 1.569 1.00 97.94 193 ILE A CA 1
ATOM 1506 C C . ILE A 1 193 ? -8.836 -4.680 1.669 1.00 97.94 193 ILE A C 1
ATOM 1508 O O . ILE A 1 193 ? -9.424 -3.992 2.495 1.00 97.94 193 ILE A O 1
ATOM 1512 N N . GLY A 1 194 ? -7.892 -4.208 0.857 1.00 96.25 194 GLY A N 1
ATOM 1513 C CA . GLY A 1 194 ? -7.618 -2.778 0.695 1.00 96.25 194 GLY A CA 1
ATOM 1514 C C . GLY A 1 194 ? -8.424 -2.171 -0.454 1.00 96.25 194 GLY A C 1
ATOM 1515 O O . GLY A 1 194 ? -8.935 -2.908 -1.303 1.00 96.25 194 GLY A O 1
ATOM 1516 N N . ALA A 1 195 ? -8.476 -0.840 -0.529 1.00 94.25 195 ALA A N 1
ATOM 1517 C CA . ALA A 1 195 ? -9.004 -0.130 -1.700 1.00 94.25 195 ALA A CA 1
ATOM 1518 C C . ALA A 1 195 ? -8.110 -0.316 -2.938 1.00 94.25 195 ALA A C 1
ATOM 1520 O O . ALA A 1 195 ? -8.569 -0.215 -4.079 1.00 94.25 195 ALA A O 1
ATOM 1521 N N . HIS A 1 196 ? -6.830 -0.625 -2.715 1.00 93.38 196 HIS A N 1
ATOM 1522 C CA . HIS A 1 196 ? -5.830 -0.792 -3.757 1.00 93.38 196 HIS A CA 1
ATOM 1523 C C . HIS A 1 196 ? -5.235 -2.204 -3.785 1.00 93.38 196 HIS A C 1
ATOM 1525 O O . HIS A 1 196 ? -5.058 -2.867 -2.761 1.00 93.38 196 HIS A O 1
ATOM 1531 N N . PHE A 1 197 ? -4.842 -2.629 -4.989 1.00 94.69 197 PHE A N 1
ATOM 1532 C CA . PHE A 1 197 ? -4.241 -3.932 -5.276 1.00 94.69 197 PHE A CA 1
ATOM 1533 C C . PHE A 1 197 ? -5.149 -5.126 -4.927 1.00 94.69 197 PHE A C 1
ATOM 1535 O O . PHE A 1 197 ? -6.320 -5.145 -5.296 1.00 94.69 197 PHE A O 1
ATOM 1542 N N . SER A 1 198 ? -4.587 -6.202 -4.370 1.00 94.88 198 SER A N 1
ATOM 1543 C CA . SER A 1 198 ? -5.260 -7.494 -4.232 1.00 94.88 198 SER A CA 1
ATOM 1544 C C . SER A 1 198 ? -5.707 -7.788 -2.806 1.00 94.88 198 SER A C 1
ATOM 1546 O O . SER A 1 198 ? -5.199 -7.241 -1.834 1.00 94.88 198 SER A O 1
ATOM 1548 N N . ILE A 1 199 ? -6.606 -8.763 -2.685 1.00 96.31 199 ILE A N 1
ATOM 1549 C CA . ILE A 1 199 ? -6.992 -9.352 -1.403 1.00 96.31 199 ILE A CA 1
ATOM 1550 C C . ILE A 1 199 ? -5.835 -10.194 -0.842 1.00 96.31 199 ILE A C 1
ATOM 1552 O O . ILE A 1 199 ? -5.249 -11.025 -1.555 1.00 96.31 199 ILE A O 1
ATOM 1556 N N . ALA A 1 200 ? -5.558 -10.038 0.454 1.00 97.38 200 ALA A N 1
ATOM 1557 C CA . ALA A 1 200 ? -4.538 -10.784 1.185 1.00 97.38 200 ALA A CA 1
ATOM 1558 C C . ALA A 1 200 ? -5.141 -11.821 2.140 1.00 97.38 200 ALA A C 1
ATOM 1560 O O . ALA A 1 200 ? -6.080 -11.536 2.882 1.00 97.38 200 ALA A O 1
ATOM 1561 N N . GLN A 1 201 ? -4.535 -13.010 2.187 1.00 98.00 201 GLN A N 1
ATOM 1562 C CA . GLN A 1 201 ? -4.758 -13.994 3.254 1.00 98.00 201 GLN A CA 1
ATOM 1563 C C . GLN A 1 201 ? -3.778 -13.697 4.398 1.00 98.00 201 GLN A C 1
ATOM 1565 O O . GLN A 1 201 ? -2.689 -14.273 4.491 1.00 98.00 201 GLN A O 1
ATOM 1570 N N . ALA A 1 202 ? -4.143 -12.711 5.214 1.00 98.12 202 ALA A N 1
ATOM 1571 C CA . ALA A 1 202 ? -3.314 -12.130 6.261 1.00 98.12 202 ALA A CA 1
ATOM 1572 C C . ALA A 1 202 ? -4.100 -12.046 7.574 1.00 98.12 202 ALA A C 1
ATOM 1574 O O . ALA A 1 202 ? -5.306 -11.797 7.576 1.00 98.12 202 ALA A O 1
ATOM 1575 N N . ASN A 1 203 ? -3.407 -12.282 8.687 1.00 98.50 203 ASN A N 1
ATOM 1576 C CA . ASN A 1 203 ? -3.982 -12.183 10.027 1.00 98.50 203 ASN A CA 1
ATOM 1577 C C . ASN A 1 203 ? -3.538 -10.896 10.737 1.00 98.50 203 ASN A C 1
ATOM 1579 O O . ASN A 1 203 ? -2.750 -10.117 10.204 1.00 98.50 203 ASN A O 1
ATOM 1583 N N . SER A 1 204 ? -3.992 -10.694 11.972 1.00 98.38 204 SER A N 1
ATOM 1584 C CA . SER A 1 204 ? -3.699 -9.479 12.739 1.00 98.38 204 SER A CA 1
ATOM 1585 C C . SER A 1 204 ? -2.207 -9.259 13.015 1.00 98.38 204 SER A C 1
ATOM 1587 O O . SER A 1 204 ? -1.765 -8.119 13.111 1.00 98.38 204 SER A O 1
ATOM 1589 N N . LYS A 1 205 ? -1.400 -10.330 13.098 1.00 98.38 205 LYS A N 1
ATOM 1590 C CA . LYS A 1 205 ? 0.063 -10.212 13.238 1.00 98.38 205 LYS A CA 1
ATOM 1591 C C . LYS A 1 205 ? 0.708 -9.736 11.942 1.00 98.38 205 LYS A C 1
ATOM 1593 O O . LYS A 1 205 ? 1.636 -8.938 11.988 1.00 98.38 205 LYS A O 1
ATOM 1598 N N . ASP A 1 206 ? 0.228 -10.232 10.802 1.00 98.44 206 ASP A N 1
ATOM 1599 C CA . ASP A 1 206 ? 0.673 -9.765 9.489 1.00 98.44 206 ASP A CA 1
ATOM 1600 C C . ASP A 1 206 ? 0.295 -8.287 9.287 1.00 98.44 206 ASP A C 1
ATOM 1602 O O . ASP A 1 206 ? 1.139 -7.512 8.846 1.00 98.44 206 ASP A O 1
ATOM 1606 N N . PHE A 1 207 ? -0.919 -7.890 9.694 1.00 98.62 207 PHE A N 1
ATOM 1607 C CA . PHE A 1 207 ? -1.359 -6.492 9.702 1.00 98.62 207 PHE A CA 1
ATOM 1608 C C . PHE A 1 207 ? -0.448 -5.619 10.569 1.00 98.62 207 PHE A C 1
ATOM 1610 O O . PHE A 1 207 ? 0.128 -4.675 10.049 1.00 98.62 207 PHE A O 1
ATOM 1617 N N . LEU A 1 208 ? -0.227 -5.955 11.847 1.00 98.00 208 LEU A N 1
ATOM 1618 C CA . LEU A 1 208 ? 0.657 -5.164 12.719 1.00 98.00 208 LEU A CA 1
ATOM 1619 C C . LEU A 1 208 ? 2.088 -5.071 12.203 1.00 98.00 208 LEU A C 1
ATOM 1621 O O . LEU A 1 208 ? 2.706 -4.015 12.310 1.00 98.00 208 LEU A O 1
ATOM 1625 N N . ARG A 1 209 ? 2.618 -6.155 11.624 1.00 97.81 209 ARG A N 1
ATOM 1626 C CA . ARG A 1 209 ? 3.969 -6.152 11.054 1.00 97.81 209 ARG A CA 1
ATOM 1627 C C . ARG A 1 209 ? 4.112 -5.107 9.948 1.00 97.81 209 ARG A C 1
ATOM 1629 O O . ARG A 1 209 ? 5.172 -4.506 9.850 1.00 97.81 209 ARG A O 1
ATOM 1636 N N . ALA A 1 210 ? 3.062 -4.844 9.168 1.00 98.06 210 ALA A N 1
ATOM 1637 C CA . ALA A 1 210 ? 3.091 -3.803 8.141 1.00 98.06 210 ALA A CA 1
ATOM 1638 C C . ALA A 1 210 ? 3.381 -2.401 8.712 1.00 98.06 210 ALA A C 1
ATOM 1640 O O . ALA A 1 210 ? 3.896 -1.557 7.988 1.00 98.06 210 ALA A O 1
ATOM 1641 N N . PHE A 1 211 ? 3.100 -2.165 10.000 1.00 98.19 211 PHE A N 1
ATOM 1642 C CA . PHE A 1 211 ? 3.313 -0.890 10.691 1.00 98.19 211 PHE A CA 1
ATOM 1643 C C . PHE A 1 211 ? 4.617 -0.829 11.500 1.00 98.19 211 PHE A C 1
ATOM 1645 O O . PHE A 1 211 ? 4.898 0.204 12.106 1.00 98.19 211 PHE A O 1
ATOM 1652 N N . SER A 1 212 ? 5.447 -1.883 11.516 1.00 96.19 212 SER A N 1
ATOM 1653 C CA . SER A 1 212 ? 6.657 -1.918 12.360 1.00 96.19 212 SER A CA 1
ATOM 1654 C C . SER A 1 212 ? 7.693 -0.850 11.996 1.00 96.19 212 SER A C 1
ATOM 1656 O O . SER A 1 212 ? 8.559 -0.522 12.800 1.00 96.19 212 SER A O 1
ATOM 1658 N N . PHE A 1 213 ? 7.614 -0.272 10.794 1.00 95.69 213 PHE A N 1
ATOM 1659 C CA . PHE A 1 213 ? 8.471 0.847 10.394 1.00 95.69 213 PHE A CA 1
ATOM 1660 C C . PHE A 1 213 ? 8.277 2.098 11.261 1.00 95.69 213 PHE A C 1
ATOM 1662 O O . PHE A 1 213 ? 9.165 2.945 11.317 1.00 95.69 213 PHE A O 1
ATOM 1669 N N . LEU A 1 214 ? 7.145 2.221 11.961 1.00 95.94 214 LEU A N 1
ATOM 1670 C CA . LEU A 1 214 ? 6.889 3.334 12.875 1.00 95.94 214 LEU A CA 1
ATOM 1671 C C . LEU A 1 214 ? 7.779 3.284 14.128 1.00 95.94 214 LEU A C 1
ATOM 1673 O O . LEU A 1 214 ? 7.941 4.310 14.785 1.00 95.94 214 LEU A O 1
ATOM 1677 N N . ASP A 1 215 ? 8.388 2.133 14.440 1.00 93.44 215 ASP A N 1
ATOM 1678 C CA . ASP A 1 215 ? 9.353 1.996 15.540 1.00 93.44 215 ASP A CA 1
ATOM 1679 C C . ASP A 1 215 ? 10.744 2.536 15.172 1.00 93.44 215 ASP A C 1
ATOM 1681 O O . ASP A 1 215 ? 11.499 2.960 16.046 1.00 93.44 215 ASP A O 1
ATOM 1685 N N . ASN A 1 216 ? 11.086 2.548 13.880 1.00 90.50 216 ASN A N 1
ATOM 1686 C CA . ASN A 1 216 ? 12.334 3.109 13.371 1.00 90.50 216 ASN A CA 1
ATOM 1687 C C . ASN A 1 216 ? 12.121 3.758 11.999 1.00 90.50 216 ASN A C 1
ATOM 1689 O O . ASN A 1 216 ? 12.389 3.173 10.949 1.00 90.50 216 ASN A O 1
ATOM 1693 N N . VAL A 1 217 ? 11.676 5.011 12.031 1.00 88.50 217 VAL A N 1
ATOM 1694 C CA . VAL A 1 217 ? 11.303 5.798 10.847 1.00 88.50 217 VAL A CA 1
ATOM 1695 C C . VAL A 1 217 ? 12.484 6.190 9.948 1.00 88.50 217 VAL A C 1
ATOM 1697 O O . VAL A 1 217 ? 12.266 6.637 8.822 1.00 88.50 217 VAL A O 1
ATOM 1700 N N . ALA A 1 218 ? 13.727 5.979 10.399 1.00 87.00 218 ALA A N 1
ATOM 1701 C CA . ALA A 1 218 ? 14.926 6.192 9.588 1.00 87.00 218 ALA A CA 1
ATOM 1702 C C . ALA A 1 218 ? 15.153 5.079 8.548 1.00 87.00 218 ALA A C 1
ATOM 1704 O O . ALA A 1 218 ? 15.936 5.265 7.612 1.00 87.00 218 ALA A O 1
ATOM 1705 N N . GLN A 1 219 ? 14.495 3.928 8.716 1.00 89.00 219 GLN A N 1
ATOM 1706 C CA . GLN A 1 219 ? 14.562 2.805 7.787 1.00 89.00 219 GLN A CA 1
ATOM 1707 C C . GLN A 1 219 ? 13.423 2.865 6.754 1.00 89.00 219 GLN A C 1
ATOM 1709 O O . GLN A 1 219 ? 12.371 3.460 7.020 1.00 89.00 219 GLN A O 1
ATOM 1714 N N . PRO A 1 220 ? 13.606 2.240 5.575 1.00 93.88 220 PRO A N 1
ATOM 1715 C CA . PRO A 1 220 ? 12.527 2.027 4.617 1.00 93.88 220 PRO A CA 1
ATOM 1716 C C . PRO A 1 220 ? 11.320 1.340 5.262 1.00 93.88 220 PRO A C 1
ATOM 1718 O O . PRO A 1 220 ? 11.480 0.427 6.075 1.00 93.88 220 PRO A O 1
ATOM 1721 N N . SER A 1 221 ? 10.105 1.734 4.871 1.00 95.56 221 SER A N 1
ATOM 1722 C CA . SER A 1 221 ? 8.886 1.157 5.453 1.00 95.56 221 SER A CA 1
ATOM 1723 C C . SER A 1 221 ? 8.643 -0.303 5.068 1.00 95.56 221 SER A C 1
ATOM 1725 O O . SER A 1 221 ? 7.918 -1.016 5.761 1.00 95.56 221 SER A O 1
ATOM 1727 N N . ILE A 1 222 ? 9.293 -0.769 3.999 1.00 96.69 222 ILE A N 1
ATOM 1728 C CA . ILE A 1 222 ? 9.215 -2.145 3.512 1.00 96.69 222 ILE A CA 1
ATOM 1729 C C . ILE A 1 222 ? 10.610 -2.782 3.587 1.00 96.69 222 ILE A C 1
ATOM 1731 O O . ILE A 1 222 ? 11.519 -2.339 2.876 1.00 96.69 222 ILE A O 1
ATOM 1735 N N . PRO A 1 223 ? 10.807 -3.841 4.393 1.00 94.25 223 PRO A N 1
ATOM 1736 C CA . PRO A 1 223 ? 12.092 -4.528 4.488 1.00 94.25 223 PRO A CA 1
ATOM 1737 C C . PRO A 1 223 ? 12.607 -5.016 3.127 1.00 94.25 223 PRO A C 1
ATOM 1739 O O . PRO A 1 223 ? 11.868 -5.626 2.357 1.00 94.25 223 PRO A O 1
ATOM 1742 N N . GLY A 1 224 ? 13.891 -4.775 2.850 1.00 93.19 224 GLY A N 1
ATOM 1743 C CA . GLY A 1 224 ? 14.552 -5.177 1.603 1.00 93.19 224 GLY A CA 1
ATOM 1744 C C . GLY A 1 224 ? 14.463 -4.161 0.459 1.00 93.19 224 GLY A C 1
ATOM 1745 O O . GLY A 1 224 ? 15.107 -4.365 -0.566 1.00 93.19 224 GLY A O 1
ATOM 1746 N N . THR A 1 225 ? 13.712 -3.069 0.626 1.00 95.38 225 THR A N 1
ATOM 1747 C CA . THR A 1 225 ? 13.740 -1.929 -0.310 1.00 95.38 225 THR A CA 1
ATOM 1748 C C . THR A 1 225 ? 14.921 -0.999 -0.018 1.00 95.38 225 THR A C 1
ATOM 1750 O O . THR A 1 225 ? 15.475 -1.011 1.087 1.00 95.38 225 THR A O 1
ATOM 1753 N N . LYS A 1 226 ? 15.349 -0.212 -1.012 1.00 93.88 226 LYS A N 1
ATOM 1754 C CA . LYS A 1 226 ? 16.479 0.717 -0.868 1.00 93.88 226 LYS A CA 1
ATOM 1755 C C . LYS A 1 226 ? 15.975 2.059 -0.350 1.00 93.88 226 LYS A C 1
ATOM 1757 O O . LYS A 1 226 ? 14.891 2.495 -0.721 1.00 93.88 226 LYS A O 1
ATOM 1762 N N . LYS A 1 227 ? 16.783 2.759 0.452 1.00 93.50 227 LYS A N 1
ATOM 1763 C CA . LYS A 1 227 ? 16.449 4.119 0.914 1.00 93.50 227 LYS A CA 1
ATOM 1764 C C . LYS A 1 227 ? 16.224 5.081 -0.260 1.00 93.50 227 LYS A C 1
ATOM 1766 O O . LYS A 1 227 ? 15.306 5.890 -0.213 1.00 93.50 227 LYS A O 1
ATOM 1771 N N . ASP A 1 228 ? 17.002 4.926 -1.326 1.00 93.62 228 ASP A N 1
ATOM 1772 C CA . ASP A 1 228 ? 16.926 5.769 -2.522 1.00 93.62 228 ASP A CA 1
ATOM 1773 C C . ASP A 1 228 ? 15.583 5.632 -3.261 1.00 93.62 228 ASP A C 1
ATOM 1775 O O . ASP A 1 228 ? 15.158 6.564 -3.939 1.00 93.62 228 ASP A O 1
ATOM 1779 N N . ASP A 1 229 ? 14.859 4.515 -3.090 1.00 95.25 229 ASP A N 1
ATOM 1780 C CA . ASP A 1 229 ? 13.513 4.356 -3.658 1.00 95.25 229 ASP A CA 1
ATOM 1781 C C . ASP A 1 229 ? 12.502 5.339 -3.045 1.00 95.25 229 ASP A C 1
ATOM 1783 O O . ASP A 1 229 ? 11.488 5.648 -3.665 1.00 95.25 229 ASP A O 1
ATOM 1787 N N . PHE A 1 230 ? 12.786 5.861 -1.849 1.00 95.38 230 PHE A N 1
ATOM 1788 C CA . PHE A 1 230 ? 11.929 6.794 -1.119 1.00 95.38 230 PHE A CA 1
ATOM 1789 C C . PHE A 1 230 ? 12.305 8.260 -1.350 1.00 95.38 230 PHE A C 1
ATOM 1791 O O . PHE A 1 230 ? 11.601 9.134 -0.859 1.00 95.38 230 PHE A O 1
ATOM 1798 N N . GLU A 1 231 ? 13.378 8.561 -2.090 1.00 93.94 231 GLU A N 1
ATOM 1799 C CA . GLU A 1 231 ? 13.947 9.914 -2.178 1.00 93.94 231 GLU A CA 1
ATOM 1800 C C . GLU A 1 231 ? 12.910 10.979 -2.571 1.00 93.94 231 GLU A C 1
ATOM 1802 O O . GLU A 1 231 ? 12.822 12.025 -1.929 1.00 93.94 231 GLU A O 1
ATOM 1807 N N . VAL A 1 232 ? 12.075 10.696 -3.579 1.00 92.94 232 VAL A N 1
ATOM 1808 C CA . VAL A 1 232 ? 11.021 11.625 -4.022 1.00 92.94 232 VAL A CA 1
ATOM 1809 C C . VAL A 1 232 ? 9.936 11.795 -2.962 1.00 92.94 232 VAL A C 1
ATOM 1811 O O . VAL A 1 232 ? 9.498 12.915 -2.708 1.00 92.94 232 VAL A O 1
ATOM 1814 N N . LEU A 1 233 ? 9.535 10.715 -2.294 1.00 94.06 233 LEU A N 1
ATOM 1815 C CA . LEU A 1 233 ? 8.553 10.782 -1.214 1.00 94.06 233 LEU A CA 1
ATOM 1816 C C . LEU A 1 233 ? 9.094 11.564 -0.013 1.00 94.06 233 LEU A C 1
ATOM 1818 O O . LEU A 1 233 ? 8.394 12.419 0.523 1.00 94.06 233 LEU A O 1
ATOM 1822 N N . SER A 1 234 ? 10.349 11.334 0.373 1.00 92.12 234 SER A N 1
ATOM 1823 C CA . SER A 1 234 ? 11.013 12.075 1.446 1.00 92.12 234 SER A CA 1
ATOM 1824 C C . SER A 1 234 ? 11.190 13.552 1.090 1.00 92.12 234 SER A C 1
ATOM 1826 O O . SER A 1 234 ? 11.018 14.409 1.957 1.00 92.12 234 SER A O 1
ATOM 1828 N N . PHE A 1 235 ? 11.480 13.873 -0.177 1.00 91.75 235 PHE A N 1
ATOM 1829 C CA . PHE A 1 235 ? 11.509 15.253 -0.664 1.00 91.75 235 PHE A CA 1
ATOM 1830 C C . PHE A 1 235 ? 10.137 15.926 -0.536 1.00 91.75 235 PHE A C 1
ATOM 1832 O O . PHE A 1 235 ? 10.050 17.010 0.040 1.00 91.75 235 PHE A O 1
ATOM 1839 N N . ILE A 1 236 ? 9.064 15.275 -1.003 1.00 90.81 236 ILE A N 1
ATOM 1840 C CA . ILE A 1 236 ? 7.689 15.792 -0.895 1.00 90.81 236 ILE A CA 1
ATOM 1841 C C . ILE A 1 236 ? 7.294 15.965 0.575 1.00 90.81 236 ILE A C 1
ATOM 1843 O O . ILE A 1 236 ? 6.787 17.021 0.946 1.00 90.81 236 ILE A O 1
ATOM 1847 N N . SER A 1 237 ? 7.571 14.968 1.419 1.00 88.94 237 SER A N 1
ATOM 1848 C CA . SER A 1 237 ? 7.295 15.014 2.859 1.00 88.94 237 SER A CA 1
ATOM 1849 C C . SER A 1 237 ? 7.999 16.204 3.515 1.00 88.94 237 SER A C 1
ATOM 1851 O O . SER A 1 237 ? 7.363 17.015 4.187 1.00 88.94 237 SER A O 1
ATOM 1853 N N . LYS A 1 238 ? 9.296 16.399 3.237 1.00 88.69 238 LYS A N 1
ATOM 1854 C CA . LYS A 1 238 ? 10.060 17.542 3.756 1.00 88.69 238 LYS A CA 1
ATOM 1855 C C . LYS A 1 238 ? 9.533 18.881 3.237 1.00 88.69 238 LYS A C 1
ATOM 1857 O O . LYS A 1 238 ? 9.467 19.837 4.004 1.00 88.69 238 LYS A O 1
ATOM 1862 N N . ALA A 1 239 ? 9.149 18.963 1.965 1.00 87.81 239 ALA A N 1
ATOM 1863 C CA . ALA A 1 239 ? 8.579 20.178 1.387 1.00 87.81 239 ALA A CA 1
ATOM 1864 C C . ALA A 1 239 ? 7.211 20.529 2.000 1.00 87.81 239 ALA A C 1
ATOM 1866 O O . ALA A 1 239 ? 6.933 21.701 2.240 1.00 87.81 239 ALA A O 1
ATOM 1867 N N . ALA A 1 240 ? 6.378 19.525 2.286 1.00 84.00 240 ALA A N 1
ATOM 1868 C CA . ALA A 1 240 ? 5.051 19.713 2.865 1.00 84.00 240 ALA A CA 1
ATOM 1869 C C . ALA A 1 240 ? 5.089 19.999 4.377 1.00 84.00 240 ALA A C 1
ATOM 1871 O O . ALA A 1 240 ? 4.303 20.805 4.880 1.00 84.00 240 ALA A O 1
ATOM 1872 N N . PHE A 1 241 ? 5.998 19.347 5.110 1.00 82.69 241 PHE A N 1
ATOM 1873 C CA . PHE A 1 241 ? 5.948 19.263 6.575 1.00 82.69 241 PHE A CA 1
ATOM 1874 C C . PHE A 1 241 ? 7.183 19.827 7.294 1.00 82.69 241 PHE A C 1
ATOM 1876 O O . PHE A 1 241 ? 7.167 19.977 8.520 1.00 82.69 241 PHE A O 1
ATOM 1883 N N . GLY A 1 242 ? 8.250 20.165 6.565 1.00 78.38 242 GLY A N 1
ATOM 1884 C CA . GLY A 1 242 ? 9.555 20.503 7.137 1.00 78.38 242 GLY A CA 1
ATOM 1885 C C . GLY A 1 242 ? 10.192 19.320 7.873 1.00 78.38 242 GLY A C 1
ATOM 1886 O O . GLY A 1 242 ? 9.835 18.163 7.654 1.00 78.38 242 GLY A O 1
ATOM 1887 N N . ASP A 1 243 ? 11.102 19.600 8.810 1.00 70.06 243 ASP A N 1
ATOM 1888 C CA . ASP A 1 243 ? 11.757 18.557 9.622 1.00 70.06 243 ASP A CA 1
ATOM 1889 C C . ASP A 1 243 ? 10.811 17.911 10.657 1.00 70.06 243 ASP A C 1
ATOM 1891 O O . ASP A 1 243 ? 11.189 16.974 11.350 1.00 70.06 243 ASP A O 1
ATOM 1895 N N . LYS A 1 244 ? 9.556 18.376 10.756 1.00 58.81 244 LYS A N 1
ATOM 1896 C CA . LYS A 1 244 ? 8.526 17.787 11.631 1.00 58.81 244 LYS A CA 1
ATOM 1897 C C . LYS A 1 244 ? 7.954 16.467 11.091 1.00 58.81 244 LYS A C 1
ATOM 1899 O O . LYS A 1 244 ? 7.156 15.841 11.782 1.00 58.81 244 LYS A O 1
ATOM 1904 N N . GLY A 1 245 ? 8.308 16.083 9.861 1.00 52.38 245 GLY A N 1
ATOM 1905 C CA . GLY A 1 245 ? 7.878 14.840 9.212 1.00 52.38 245 GLY A CA 1
ATOM 1906 C C . GLY A 1 245 ? 8.837 13.650 9.369 1.00 52.38 245 GLY A C 1
ATOM 1907 O O . GLY A 1 245 ? 8.530 12.587 8.829 1.00 52.38 245 GLY A O 1
ATOM 1908 N N . GLN A 1 246 ? 9.976 13.816 10.060 1.00 47.25 246 GLN A N 1
ATOM 1909 C CA . GLN A 1 246 ? 11.008 12.780 10.249 1.00 47.25 246 GLN A CA 1
ATOM 1910 C C . GLN A 1 246 ? 11.066 12.241 11.680 1.00 47.25 246 GLN A C 1
ATOM 1912 O O . GLN A 1 246 ? 10.919 13.029 12.639 1.00 47.25 246 GLN A O 1
#

Solvent-accessible surface area (backbone atoms only — not comparable to full-atom values): 13788 Å² total; per-residue (Å²): 142,84,80,92,67,82,72,84,84,81,83,79,75,62,70,52,49,87,65,43,100,53,35,92,57,34,48,60,47,70,46,79,47,66,43,70,44,98,63,72,44,80,47,76,44,53,40,36,33,36,62,90,79,21,29,35,35,36,44,72,69,40,34,18,50,66,87,61,62,63,74,73,49,70,81,62,43,64,69,27,16,39,51,41,23,69,61,92,88,77,65,52,79,69,66,69,70,45,92,71,66,46,33,72,98,40,76,65,37,43,34,49,2,34,54,48,46,52,44,34,75,34,30,69,50,30,64,32,43,66,83,51,63,67,52,37,76,77,69,37,64,48,69,56,81,67,46,67,53,37,48,48,33,56,40,72,37,63,44,33,37,40,56,49,48,40,44,66,54,38,52,58,41,32,68,65,47,52,54,46,48,56,58,61,38,70,46,83,30,52,26,37,36,32,75,45,82,38,78,22,86,33,36,31,68,49,56,48,56,27,54,53,31,66,82,46,71,92,49,56,61,51,71,74,41,58,66,59,29,41,48,55,40,52,50,52,25,38,73,54,33,42,81,70,37,112

InterPro domains:
  IPR025638 Protein of unknown function DUF4336 [PF14234] (5-213)
  IPR025638 Protein of unknown function DUF4336 [PTHR33835] (11-241)

Foldseek 3Di:
DPDPDPDPPDDDQDQDLVSDPCSVFKGKDKQWDFFAFPDTDIDIKIWIAGQPQLEIEIAQQKAAAALADDPVCVVPVLQLQLQLFDDPVPDDPVNLVDPRRGHDDDSVSSSSSSLSVLLCVQLVAFLQWDPDVVCCVRGNTHGHPDSVQQSCLRNVALMARGLLCLQAPCLLVVVSSLVRLVVSLVRAHQWYHYNDHDIGRDGSVSSNLNSCCSVPVVDRSGPRHDPRRNVVSNVVSCVGHNPSRD

Organism: NCBI:txid91324

Radius of gyration: 20.49 Å; Cα contacts (8 Å, |Δi|>4): 411; chains: 1; bounding box: 49×40×56 Å